Protein AF-A0A2V2GIX9-F1 (afdb_monomer)

Solvent-accessible surface area (backbone atoms only — not comparable to full-atom values): 15547 Å² total; per-residue (Å²): 136,84,82,81,83,83,80,90,79,89,78,81,88,75,78,83,76,75,38,31,70,70,54,46,51,55,42,33,24,33,41,32,80,77,50,81,52,68,65,49,26,49,50,25,36,61,75,24,61,95,40,89,86,38,53,6,42,60,77,49,86,82,46,44,61,56,50,54,50,52,34,38,76,73,50,30,36,44,77,59,94,81,24,54,40,74,30,74,46,32,52,52,48,54,74,46,43,53,70,57,75,68,47,64,50,54,62,36,54,54,46,52,46,52,49,32,31,75,72,69,74,43,59,78,60,53,50,56,51,52,52,52,50,60,50,63,77,33,62,85,65,43,56,73,91,63,74,83,58,71,90,43,61,71,42,40,48,28,70,82,75,61,44,49,21,24,59,52,93,76,32,36,30,33,66,62,49,38,70,46,76,44,94,91,68,48,78,42,78,79,45,54,86,72,54,57,50,67,49,60,71,94,39,71,66,51,66,70,51,48,26,37,27,54,71,64,34,72,43,81,44,75,77,29,59,46,97,86,70,49,73,42,65,36,30,36,34,49,44,68,90,60,49,78,44,81,45,67,80,93,64,84,84,71,79,79,76,80,77,86,128

Mean predicted aligned error: 14.39 Å

pLDDT: mean 85.02, std 13.45, range [38.53, 96.38]

Sequence (261 aa):
MERRGCAVTEKESAPAKRDTEGTRIADMASIAKYVKDPEVKAILKAKDDGKKGEHGGIGTTATRASILEKLKERGYLEEVKGKLRSTPKARAFYHLLPPEIAGADVTARWWVIQQDVAEGRADPNDLERSVVEVFRGHQDTAYVGAHIGSDRPVVGKCPLCGQDVVKSGSVYTCSSNRNERQEDGTWKQVAGCGFKLFGFCGKKFTERQASALLSGKQVPLKGCKSKAGKTFDCKVRLKKDGSLEPIFDSRPKGRSGKARR

Foldseek 3Di:
DDDDDDDDDDDDDDPDDFDALVVVLLCQLAVLVVDPDPVLSVLLQVVCPPPPSHRSHDDDPVCSVVVVVVCVVVQQWDDDPRGIDGAPLVVLLLVLDDPCRSGCNLVSVLVVQVVCVVVVNHDPCVSVVSVVVVCVVCVVPRQDVRDSDRPFPFLAAQLQPRATWGDDPLKTHGPFWDWDQDPVRDIDTDTDDPAIHHDDLPDGDDSPRVSCQNVFHWAKDFQRADPVRDTDIWIWHQDSSNDIDTHDDPDDPPPPDDDDD

Nearest PDB structures (foldseek):
  2o59-assembly1_A  TM=8.940E-01  e=8.739E-06  Escherichia coli
  2o5e-assembly1_A  TM=8.669E-01  e=6.524E-06  Escherichia coli
  1d6m-assembly1_A  TM=8.167E-01  e=4.594E-06  Escherichia coli
  2o59-assembly2_B  TM=9.008E-01  e=2.226E-05  Escherichia coli
  7cbv-assembly1_A-3  TM=2.764E-01  e=1.665E+00  Bacillus subtilis

Radius of gyration: 29.16 Å; Cα contacts (8 Å, |Δi|>4): 336; chains: 1; bounding box: 93×40×103 Å

Structure (mmCIF, N/CA/C/O backbone):
data_AF-A0A2V2GIX9-F1
#
_entry.id   AF-A0A2V2GIX9-F1
#
loop_
_atom_site.group_PDB
_atom_site.id
_atom_site.type_symbol
_atom_site.label_atom_id
_atom_site.label_alt_id
_atom_site.label_comp_id
_atom_site.label_asym_id
_atom_site.label_entity_id
_atom_site.label_seq_id
_atom_site.pdbx_PDB_ins_code
_atom_site.Cartn_x
_atom_site.Cartn_y
_atom_site.Cartn_z
_atom_site.occupancy
_atom_site.B_iso_or_equiv
_atom_site.auth_seq_id
_atom_site.auth_comp_id
_atom_site.auth_asym_id
_atom_site.auth_atom_id
_atom_site.pdbx_PDB_model_num
ATOM 1 N N . MET A 1 1 ? 62.173 4.298 16.352 1.00 44.44 1 MET A N 1
ATOM 2 C CA . MET A 1 1 ? 61.412 3.375 15.479 1.00 44.44 1 MET A CA 1
ATOM 3 C C . MET A 1 1 ? 60.046 3.180 16.131 1.00 44.44 1 MET A C 1
ATOM 5 O O . MET A 1 1 ? 59.925 2.394 17.061 1.00 44.44 1 MET A O 1
ATOM 9 N N . GLU A 1 2 ? 59.059 3.999 15.763 1.00 49.00 2 GLU A N 1
ATOM 10 C CA . GLU A 1 2 ? 57.753 4.034 16.438 1.00 49.00 2 GLU A CA 1
ATOM 11 C C . GLU A 1 2 ? 56.879 2.867 15.959 1.00 49.00 2 GLU A C 1
ATOM 13 O O . GLU A 1 2 ? 56.566 2.763 14.770 1.00 49.00 2 GLU A O 1
ATOM 18 N N . ARG A 1 3 ? 56.499 1.956 16.863 1.00 54.59 3 ARG A N 1
ATOM 19 C CA . ARG A 1 3 ? 55.570 0.865 16.540 1.00 54.59 3 ARG A CA 1
ATOM 20 C C . ARG A 1 3 ? 54.165 1.451 16.393 1.00 54.59 3 ARG A C 1
ATOM 22 O O . ARG A 1 3 ? 53.538 1.808 17.385 1.00 54.59 3 ARG A O 1
ATOM 29 N N . ARG A 1 4 ? 53.654 1.531 15.161 1.00 59.78 4 ARG A N 1
ATOM 30 C CA . ARG A 1 4 ? 52.233 1.809 14.906 1.00 59.78 4 ARG A CA 1
ATOM 31 C C . ARG A 1 4 ? 51.398 0.649 15.454 1.00 59.78 4 ARG A C 1
ATOM 33 O O . ARG A 1 4 ? 51.461 -0.458 14.926 1.00 59.78 4 ARG A O 1
ATOM 40 N N . GLY A 1 5 ? 50.640 0.902 16.518 1.00 58.34 5 GLY A N 1
ATOM 41 C CA . GLY A 1 5 ? 49.662 -0.044 17.047 1.00 58.34 5 GLY A CA 1
ATOM 42 C C . GLY A 1 5 ? 48.500 -0.204 16.069 1.00 58.34 5 GLY A C 1
ATOM 43 O O . GLY A 1 5 ? 47.828 0.772 15.744 1.00 58.34 5 GLY A O 1
ATOM 44 N N . CYS A 1 6 ? 48.274 -1.424 15.589 1.00 53.72 6 CYS A N 1
ATOM 45 C CA . CYS A 1 6 ? 47.079 -1.780 14.832 1.00 53.72 6 CYS A CA 1
ATOM 46 C C . CYS A 1 6 ? 46.078 -2.415 15.802 1.00 53.72 6 CYS A C 1
ATOM 48 O O . CYS A 1 6 ? 46.417 -3.383 16.482 1.00 53.72 6 CYS A O 1
ATOM 50 N N . ALA A 1 7 ? 44.871 -1.858 15.889 1.00 72.19 7 ALA A N 1
ATOM 51 C CA . ALA A 1 7 ? 43.794 -2.392 16.713 1.00 72.19 7 ALA A CA 1
ATOM 52 C C . ALA A 1 7 ? 42.733 -3.030 15.810 1.00 72.19 7 ALA A C 1
ATOM 54 O O . ALA A 1 7 ? 42.171 -2.369 14.935 1.00 72.19 7 ALA A O 1
ATOM 55 N N . VAL A 1 8 ? 42.454 -4.315 16.030 1.00 67.12 8 VAL A N 1
ATOM 56 C CA . VAL A 1 8 ? 41.344 -5.018 15.379 1.00 67.12 8 VAL A CA 1
ATOM 57 C C . VAL A 1 8 ? 40.066 -4.659 16.130 1.00 67.12 8 VAL A C 1
ATOM 59 O O . VAL A 1 8 ? 39.992 -4.830 17.344 1.00 67.12 8 VAL A O 1
ATOM 62 N N . THR A 1 9 ? 39.075 -4.124 15.417 1.00 67.88 9 THR A N 1
ATOM 63 C CA . THR A 1 9 ? 37.761 -3.802 15.987 1.00 67.88 9 THR A CA 1
ATOM 64 C C . THR A 1 9 ? 36.726 -4.779 15.463 1.00 67.88 9 THR A C 1
ATOM 66 O O . THR A 1 9 ? 36.482 -4.860 14.260 1.00 67.88 9 THR A O 1
ATOM 69 N N . GLU A 1 10 ? 36.117 -5.520 16.379 1.00 69.88 10 GLU A N 1
ATOM 70 C CA . GLU A 1 10 ? 34.982 -6.384 16.088 1.00 69.88 10 GLU A CA 1
ATOM 71 C C . GLU A 1 10 ? 33.710 -5.529 15.992 1.00 69.88 10 GLU A C 1
ATOM 73 O O . GLU A 1 10 ? 33.482 -4.631 16.808 1.00 69.88 10 GLU A O 1
ATOM 78 N N . LYS A 1 11 ? 32.904 -5.751 14.951 1.00 74.88 11 LYS A N 1
ATOM 79 C CA . LYS A 1 11 ? 31.630 -5.055 14.737 1.00 74.88 11 LYS A CA 1
ATOM 80 C C . LYS A 1 11 ? 30.571 -6.058 14.319 1.00 74.88 11 LYS A C 1
ATOM 82 O O . LYS A 1 11 ? 30.786 -6.832 13.392 1.00 74.88 11 LYS A O 1
ATOM 87 N N . GLU A 1 12 ? 29.405 -5.967 14.939 1.00 70.69 12 GLU A N 1
ATOM 88 C CA . GLU A 1 12 ? 28.224 -6.708 14.510 1.00 70.69 12 GLU A CA 1
ATOM 89 C C . GLU A 1 12 ? 27.458 -5.941 13.426 1.00 70.69 12 GLU A C 1
ATOM 91 O O . GLU A 1 12 ? 27.363 -4.707 13.440 1.00 70.69 12 GLU A O 1
ATOM 96 N N . SER A 1 13 ? 26.879 -6.671 12.472 1.00 69.88 13 SER A N 1
ATOM 97 C CA . SER A 1 13 ? 26.009 -6.074 11.462 1.00 69.88 13 SER A CA 1
ATOM 98 C C . SER A 1 13 ? 24.686 -5.643 12.093 1.00 69.88 13 SER A C 1
ATOM 100 O O . SER A 1 13 ? 23.920 -6.472 12.583 1.00 69.88 13 SER A O 1
ATOM 102 N N . ALA A 1 14 ? 24.377 -4.351 12.030 1.00 70.12 14 ALA A N 1
ATOM 103 C CA . ALA A 1 14 ? 23.056 -3.859 12.393 1.00 70.12 14 ALA A CA 1
ATOM 104 C C . ALA A 1 14 ? 22.035 -4.181 11.282 1.00 70.12 14 ALA A C 1
ATOM 106 O O . ALA A 1 14 ? 22.372 -4.092 10.096 1.00 70.12 14 ALA A O 1
ATOM 107 N N . PRO A 1 15 ? 20.773 -4.492 11.629 1.00 76.38 15 PRO A N 1
ATOM 108 C CA . PRO A 1 15 ? 19.719 -4.655 10.636 1.00 76.38 15 PRO A CA 1
ATOM 109 C C . PRO A 1 15 ? 19.528 -3.363 9.834 1.00 76.38 15 PRO A C 1
ATOM 111 O O . PRO A 1 15 ? 19.708 -2.255 10.351 1.00 76.38 15 PRO A O 1
ATOM 114 N N . ALA A 1 16 ? 19.137 -3.508 8.566 1.00 76.44 16 ALA A N 1
ATOM 115 C CA . ALA A 1 16 ? 18.917 -2.373 7.681 1.00 76.44 16 ALA A CA 1
ATOM 116 C C . ALA A 1 16 ? 17.938 -1.370 8.311 1.00 76.44 16 ALA A C 1
ATOM 118 O O . ALA A 1 16 ? 16.869 -1.730 8.819 1.00 76.44 16 ALA A O 1
ATOM 119 N N . LYS A 1 17 ? 18.315 -0.088 8.291 1.00 81.69 17 LYS A N 1
ATOM 120 C CA . LYS A 1 17 ? 17.454 0.983 8.795 1.00 81.69 17 LYS A CA 1
ATOM 121 C C . LYS A 1 17 ? 16.176 1.025 7.961 1.00 81.69 17 LYS A C 1
ATOM 123 O O . LYS A 1 17 ? 16.216 0.863 6.748 1.00 81.69 17 LYS A O 1
ATOM 128 N N . ARG A 1 18 ? 15.041 1.281 8.619 1.00 85.56 18 ARG A N 1
ATOM 129 C CA . ARG A 1 18 ? 13.770 1.493 7.915 1.00 85.56 18 ARG A CA 1
ATOM 130 C C . ARG A 1 18 ? 13.855 2.713 7.008 1.00 85.56 18 ARG A C 1
ATOM 132 O O . ARG A 1 18 ? 14.438 3.735 7.392 1.00 85.56 18 ARG A O 1
ATOM 139 N N . ASP A 1 19 ? 13.176 2.604 5.876 1.00 86.94 19 ASP A N 1
ATOM 140 C CA . ASP A 1 19 ? 13.147 3.651 4.872 1.00 86.94 19 ASP A CA 1
ATOM 141 C C . ASP A 1 19 ? 12.394 4.893 5.345 1.00 86.94 19 ASP A C 1
ATOM 143 O O . ASP A 1 19 ? 11.394 4.816 6.063 1.00 86.94 19 ASP A O 1
ATOM 147 N N . THR A 1 20 ? 12.885 6.055 4.937 1.00 93.44 20 THR A N 1
ATOM 148 C CA . THR A 1 20 ? 12.083 7.275 4.838 1.00 93.44 20 THR A CA 1
ATOM 149 C C . THR A 1 20 ? 11.567 7.391 3.409 1.00 93.44 20 THR A C 1
ATOM 151 O O . THR A 1 20 ? 11.952 6.625 2.527 1.00 93.44 20 THR A O 1
ATOM 154 N N . GLU A 1 21 ? 10.715 8.374 3.151 1.00 91.19 21 GLU A N 1
ATOM 155 C CA . GLU A 1 21 ? 10.316 8.687 1.781 1.00 91.19 21 GLU A CA 1
ATOM 156 C C . GLU A 1 21 ? 11.515 9.029 0.890 1.00 91.19 21 GLU A C 1
ATOM 158 O O . GLU A 1 21 ? 11.660 8.457 -0.186 1.00 91.19 21 GLU A O 1
ATOM 163 N N . GLY A 1 22 ? 12.439 9.858 1.385 1.00 91.75 22 GLY A N 1
ATOM 164 C CA . GLY A 1 22 ? 13.663 10.200 0.660 1.00 91.75 22 GLY A CA 1
ATOM 165 C C . GLY A 1 22 ? 14.540 8.985 0.345 1.00 91.75 22 GLY A C 1
ATOM 166 O O . GLY A 1 22 ? 14.995 8.845 -0.789 1.00 91.75 22 GLY A O 1
ATOM 167 N N . THR A 1 23 ? 14.742 8.067 1.302 1.00 92.56 23 THR A N 1
ATOM 168 C CA . THR A 1 23 ? 15.540 6.858 1.021 1.00 92.56 23 THR A CA 1
ATOM 169 C C . THR A 1 23 ? 14.812 5.912 0.072 1.00 92.56 23 THR A C 1
ATOM 171 O O . THR A 1 23 ? 15.450 5.340 -0.805 1.00 92.56 23 THR A O 1
ATOM 174 N N . ARG A 1 24 ? 13.479 5.804 0.161 1.00 93.50 24 ARG A N 1
ATOM 175 C CA . ARG A 1 24 ? 12.694 5.001 -0.783 1.00 93.50 24 ARG A CA 1
ATOM 176 C C . ARG A 1 24 ? 12.748 5.569 -2.202 1.00 93.50 24 ARG A C 1
ATOM 178 O O . ARG A 1 24 ? 12.874 4.789 -3.139 1.00 93.50 24 ARG A O 1
ATOM 185 N N . ILE A 1 25 ? 12.681 6.889 -2.379 1.00 93.31 25 ILE A N 1
ATOM 186 C CA . ILE A 1 25 ? 12.834 7.529 -3.698 1.00 93.31 25 ILE A CA 1
ATOM 187 C C . ILE A 1 25 ? 14.230 7.251 -4.268 1.00 93.31 25 ILE A C 1
ATOM 189 O O . ILE A 1 25 ? 14.345 6.901 -5.442 1.00 93.31 25 ILE A O 1
ATOM 193 N N . ALA A 1 26 ? 15.274 7.346 -3.438 1.00 92.38 26 ALA A N 1
ATOM 194 C CA . ALA A 1 26 ? 16.637 7.006 -3.843 1.00 92.38 26 ALA A CA 1
ATOM 195 C C . ALA A 1 26 ? 16.774 5.522 -4.234 1.00 92.38 26 ALA A C 1
ATOM 197 O O . ALA A 1 26 ? 17.441 5.200 -5.214 1.00 92.38 26 ALA A O 1
ATOM 198 N N . ASP A 1 27 ? 16.099 4.613 -3.525 1.00 92.81 27 ASP A N 1
ATOM 199 C CA . ASP A 1 27 ? 16.052 3.195 -3.895 1.00 92.81 27 ASP A CA 1
ATOM 200 C C . ASP A 1 27 ? 15.317 2.961 -5.216 1.00 92.81 27 ASP A C 1
ATOM 202 O O . ASP A 1 27 ? 15.775 2.164 -6.031 1.00 92.81 27 ASP A O 1
ATOM 206 N N . MET A 1 28 ? 14.210 3.667 -5.462 1.00 93.44 28 MET A N 1
ATOM 207 C CA . MET A 1 28 ? 13.490 3.586 -6.736 1.00 93.44 28 MET A CA 1
ATOM 208 C C . MET A 1 28 ? 14.350 4.066 -7.907 1.00 93.44 28 MET A C 1
ATOM 210 O O . MET A 1 28 ? 14.212 3.519 -8.993 1.00 93.44 28 MET A O 1
ATOM 214 N N . ALA A 1 29 ? 15.259 5.024 -7.695 1.00 93.25 29 ALA A N 1
ATOM 215 C CA . ALA A 1 29 ? 16.240 5.467 -8.692 1.00 93.25 29 ALA A CA 1
ATOM 216 C C . ALA A 1 29 ? 17.370 4.449 -8.947 1.00 93.25 29 ALA A C 1
ATOM 218 O O . ALA A 1 29 ? 18.131 4.583 -9.900 1.00 93.25 29 ALA A O 1
ATOM 219 N N . SER A 1 30 ? 17.499 3.420 -8.103 1.00 93.75 30 SER A N 1
ATOM 220 C CA . SER A 1 30 ? 18.579 2.429 -8.164 1.00 93.75 30 SER A CA 1
ATOM 221 C C . SER A 1 30 ? 18.064 1.015 -7.876 1.00 93.75 30 SER A C 1
ATOM 223 O O . SER A 1 30 ? 18.670 0.252 -7.120 1.00 93.75 30 SER A O 1
ATOM 225 N N . ILE A 1 31 ? 16.921 0.640 -8.463 1.00 92.56 31 ILE A N 1
ATOM 226 C CA . ILE A 1 31 ? 16.296 -0.662 -8.190 1.00 92.56 31 ILE A CA 1
ATOM 227 C C . ILE A 1 31 ? 17.149 -1.830 -8.705 1.00 92.56 31 ILE A C 1
ATOM 229 O O . ILE A 1 31 ? 17.127 -2.911 -8.118 1.00 92.56 31 ILE A O 1
ATOM 233 N N . ALA A 1 32 ? 17.971 -1.600 -9.735 1.00 92.50 32 ALA A N 1
ATOM 234 C CA . ALA A 1 32 ? 18.887 -2.576 -10.324 1.00 92.50 32 ALA A CA 1
ATOM 235 C C . ALA A 1 32 ? 19.842 -3.227 -9.303 1.00 92.50 32 ALA A C 1
ATOM 237 O O . ALA A 1 32 ? 20.357 -4.318 -9.548 1.00 92.50 32 ALA A O 1
ATOM 238 N N . LYS A 1 33 ? 20.085 -2.605 -8.139 1.00 92.00 33 LYS A N 1
ATOM 239 C CA . LYS A 1 33 ? 20.885 -3.215 -7.060 1.00 92.00 33 LYS A CA 1
ATOM 240 C C . LYS A 1 33 ? 20.176 -4.378 -6.350 1.00 92.00 33 LYS A C 1
ATOM 242 O O . LYS A 1 33 ? 20.855 -5.200 -5.744 1.00 92.00 33 LYS A O 1
ATOM 247 N N . TYR A 1 34 ? 18.848 -4.455 -6.442 1.00 89.62 34 TYR A N 1
ATOM 248 C CA . TYR A 1 34 ? 18.020 -5.521 -5.864 1.00 89.62 34 TYR A CA 1
ATOM 249 C C . TYR A 1 34 ? 17.637 -6.610 -6.873 1.00 89.62 34 TYR A C 1
ATOM 251 O O . TYR A 1 34 ? 17.109 -7.649 -6.478 1.00 89.62 34 TYR A O 1
ATOM 259 N N . VAL A 1 35 ? 17.899 -6.385 -8.163 1.00 90.38 35 VAL A N 1
ATOM 260 C CA . VAL A 1 35 ? 17.606 -7.342 -9.233 1.00 90.38 35 VAL A CA 1
ATOM 261 C C . VAL A 1 35 ? 18.658 -8.447 -9.247 1.00 90.38 35 VAL A C 1
ATOM 263 O O . VAL A 1 35 ? 19.863 -8.176 -9.234 1.00 90.38 35 VAL A O 1
ATOM 266 N N . LYS A 1 36 ? 18.183 -9.696 -9.259 1.00 90.06 36 LYS A N 1
ATOM 267 C CA . LYS A 1 36 ? 19.027 -10.899 -9.267 1.00 90.06 36 LYS A CA 1
ATOM 268 C C . LYS A 1 36 ? 19.396 -11.345 -10.677 1.00 90.06 36 LYS A C 1
ATOM 270 O O . LYS A 1 36 ? 20.511 -11.814 -10.875 1.00 90.06 36 LYS A O 1
ATOM 275 N N . ASP A 1 37 ? 18.475 -11.195 -11.623 1.00 90.19 37 ASP A N 1
ATOM 276 C CA . ASP A 1 37 ? 18.700 -11.547 -13.018 1.00 90.19 37 ASP A CA 1
ATOM 277 C C . ASP A 1 37 ? 19.719 -10.566 -13.648 1.00 90.19 37 ASP A C 1
ATOM 279 O O . ASP A 1 37 ? 19.490 -9.348 -13.649 1.00 90.19 37 ASP A O 1
ATOM 283 N N . PRO A 1 38 ? 20.874 -11.058 -14.137 1.00 92.44 38 PRO A N 1
ATOM 284 C CA . PRO A 1 38 ? 21.907 -10.208 -14.717 1.00 92.44 38 PRO A CA 1
ATOM 285 C C . PRO A 1 38 ? 21.449 -9.485 -15.990 1.00 92.44 38 PRO A C 1
ATOM 287 O O . PRO A 1 38 ? 21.887 -8.355 -16.217 1.00 92.44 38 PRO A O 1
ATOM 290 N N . GLU A 1 39 ? 20.562 -10.085 -16.785 1.00 91.00 39 GLU A N 1
ATOM 291 C CA . GLU A 1 39 ? 20.025 -9.498 -18.015 1.00 91.00 39 GLU A CA 1
ATOM 292 C C . GLU A 1 39 ? 19.109 -8.316 -17.680 1.00 91.00 39 GLU A C 1
ATOM 294 O O . GLU A 1 39 ? 19.337 -7.190 -18.125 1.00 91.00 39 GLU A O 1
ATOM 299 N N . VAL A 1 40 ? 18.139 -8.531 -16.786 1.00 90.25 40 VAL A N 1
ATOM 300 C CA . VAL A 1 40 ? 17.223 -7.481 -16.300 1.00 90.25 40 VAL A CA 1
ATOM 301 C C . VAL A 1 40 ? 18.002 -6.331 -15.662 1.00 90.25 40 VAL A C 1
ATOM 303 O O . VAL A 1 40 ? 17.711 -5.152 -15.882 1.00 90.25 40 VAL A O 1
ATOM 306 N N . LYS A 1 41 ? 19.037 -6.655 -14.883 1.00 93.50 41 LYS A N 1
ATOM 307 C CA . LYS A 1 41 ? 19.911 -5.657 -14.264 1.00 93.50 41 LYS A CA 1
ATOM 308 C C . LYS A 1 41 ? 20.662 -4.824 -15.302 1.00 93.50 41 LYS A C 1
ATOM 310 O O . LYS A 1 41 ? 20.817 -3.619 -15.095 1.00 93.50 41 LYS A O 1
ATOM 315 N N . ALA A 1 42 ? 21.141 -5.443 -16.381 1.00 93.12 42 ALA A N 1
ATOM 316 C CA . ALA A 1 42 ? 21.818 -4.747 -17.471 1.00 93.12 42 ALA A CA 1
ATOM 317 C C . ALA A 1 42 ? 20.859 -3.808 -18.213 1.00 93.12 42 ALA A C 1
ATOM 319 O O . ALA A 1 42 ? 21.195 -2.638 -18.392 1.00 93.12 42 ALA A O 1
ATOM 320 N N . ILE A 1 43 ? 19.645 -4.274 -18.529 1.00 91.88 43 ILE A N 1
ATOM 321 C CA . ILE A 1 43 ? 18.583 -3.470 -19.154 1.00 91.88 43 ILE A CA 1
ATOM 322 C C . ILE A 1 43 ? 18.298 -2.211 -18.332 1.00 91.88 43 ILE A C 1
ATOM 324 O O . ILE A 1 43 ? 18.331 -1.098 -18.854 1.00 91.88 43 ILE A O 1
ATOM 328 N N . LEU A 1 44 ? 18.062 -2.367 -17.024 1.00 91.50 44 LEU A N 1
ATOM 329 C CA . LEU A 1 44 ? 17.769 -1.232 -16.150 1.00 91.50 44 LEU A CA 1
ATOM 330 C C . LEU A 1 44 ? 18.926 -0.232 -16.121 1.00 91.50 44 LEU A C 1
ATOM 332 O O . LEU A 1 44 ? 18.695 0.968 -16.208 1.00 91.50 44 LEU A O 1
ATOM 336 N N . LYS A 1 45 ? 20.173 -0.697 -16.021 1.00 92.62 45 LYS A N 1
ATOM 337 C CA . LYS A 1 45 ? 21.332 0.205 -16.048 1.00 92.62 45 LYS A CA 1
ATOM 338 C C . LYS A 1 45 ? 21.449 0.953 -17.374 1.00 92.62 45 LYS A C 1
ATOM 340 O O . LYS A 1 45 ? 21.649 2.160 -17.339 1.00 92.62 45 LYS A O 1
ATOM 345 N N . ALA A 1 46 ? 21.290 0.260 -18.501 1.00 90.25 46 ALA A N 1
ATOM 346 C CA . ALA A 1 46 ? 21.352 0.862 -19.832 1.00 90.25 46 ALA A CA 1
ATOM 347 C C . ALA A 1 46 ? 20.273 1.938 -20.017 1.00 90.25 46 ALA A C 1
ATOM 349 O O . ALA A 1 46 ? 20.556 3.021 -20.521 1.00 90.25 46 ALA A O 1
ATOM 350 N N . LYS A 1 47 ? 19.060 1.691 -19.508 1.00 87.56 47 LYS A N 1
ATOM 351 C CA . LYS A 1 47 ? 17.954 2.660 -19.516 1.00 87.56 47 LYS A CA 1
ATOM 352 C C . LYS A 1 47 ? 18.321 4.019 -18.926 1.00 87.56 47 LYS A C 1
ATOM 354 O O . LYS A 1 47 ? 17.788 5.045 -19.363 1.00 87.56 47 LYS A O 1
ATOM 359 N N . ASP A 1 48 ? 19.159 4.029 -17.898 1.00 89.50 48 ASP A N 1
ATOM 360 C CA . ASP A 1 48 ? 19.509 5.232 -17.149 1.00 89.50 48 ASP A CA 1
ATOM 361 C C . ASP A 1 48 ? 20.959 5.678 -17.375 1.00 89.50 48 ASP A C 1
ATOM 363 O O . ASP A 1 48 ? 21.456 6.541 -16.651 1.00 89.50 48 ASP A O 1
ATOM 367 N N . ASP A 1 49 ? 21.629 5.136 -18.395 1.00 89.50 49 ASP A N 1
ATOM 368 C CA . ASP A 1 49 ? 22.996 5.527 -18.712 1.00 89.50 49 ASP A CA 1
ATOM 369 C C . ASP A 1 49 ? 23.084 7.028 -19.039 1.00 89.50 49 ASP A C 1
ATOM 371 O O . ASP A 1 49 ? 22.214 7.610 -19.693 1.00 89.50 49 ASP A O 1
ATOM 375 N N . GLY A 1 50 ? 24.098 7.689 -18.483 1.00 86.94 50 GLY A N 1
ATOM 376 C CA . GLY A 1 50 ? 24.282 9.141 -18.586 1.00 86.94 50 GLY A CA 1
ATOM 377 C C . GLY A 1 50 ? 23.248 10.018 -17.854 1.00 86.94 50 GLY A C 1
ATOM 378 O O . GLY A 1 50 ? 23.400 11.242 -17.840 1.00 86.94 50 GLY A O 1
ATOM 379 N N . LYS A 1 51 ? 22.217 9.457 -17.203 1.00 88.00 51 LYS A N 1
ATOM 380 C CA . LYS A 1 51 ? 21.191 10.244 -16.494 1.00 88.00 51 LYS A CA 1
ATOM 381 C C . LYS A 1 51 ? 21.612 10.535 -15.053 1.00 88.00 51 LYS A C 1
ATOM 383 O O . LYS A 1 51 ? 21.720 9.653 -14.205 1.00 88.00 51 LYS A O 1
ATOM 388 N N . LYS A 1 52 ? 21.835 11.816 -14.744 1.00 88.69 52 LYS A N 1
ATOM 389 C CA . LYS A 1 52 ? 22.269 12.256 -13.409 1.00 88.69 52 LYS A CA 1
ATOM 390 C C . LYS A 1 52 ? 21.249 11.863 -12.331 1.00 88.69 52 LYS A C 1
ATOM 392 O O . LYS A 1 52 ? 20.119 12.341 -12.344 1.00 88.69 52 LYS A O 1
ATOM 397 N N . GLY A 1 53 ? 21.695 11.068 -11.357 1.00 85.31 53 GLY A N 1
ATOM 398 C CA . GLY A 1 53 ? 20.875 10.620 -10.226 1.00 85.31 53 GLY A CA 1
ATOM 399 C C . GLY A 1 53 ? 20.022 9.382 -10.506 1.00 85.31 53 GLY A C 1
ATOM 400 O O . GLY A 1 53 ? 19.228 9.004 -9.649 1.00 85.31 53 GLY A O 1
ATOM 401 N N . GLU A 1 54 ? 20.194 8.749 -11.668 1.00 91.12 54 GLU A N 1
ATOM 402 C CA . GLU A 1 54 ? 19.497 7.531 -12.070 1.00 91.12 54 GLU A CA 1
ATOM 403 C C . GLU A 1 54 ? 20.507 6.398 -12.281 1.00 91.12 54 GLU A C 1
ATOM 405 O O . GLU A 1 54 ? 21.552 6.575 -12.905 1.00 91.12 54 GLU A O 1
ATOM 410 N N . HIS A 1 55 ? 20.228 5.228 -11.711 1.00 92.44 55 HIS A N 1
ATOM 411 C CA . HIS A 1 55 ? 21.179 4.114 -11.630 1.00 92.44 55 HIS A CA 1
ATOM 412 C C . HIS A 1 55 ? 20.474 2.772 -11.848 1.00 92.44 55 HIS A C 1
ATOM 414 O O . HIS A 1 55 ? 20.630 1.827 -11.065 1.00 92.44 55 HIS A O 1
ATOM 420 N N . GLY A 1 56 ? 19.659 2.712 -12.899 1.00 90.38 56 GLY A N 1
ATOM 421 C CA . GLY A 1 56 ? 18.772 1.599 -13.199 1.00 90.38 56 GLY A CA 1
ATOM 422 C C . GLY A 1 56 ? 17.576 1.558 -12.269 1.00 90.38 56 GLY A C 1
ATOM 423 O O . GLY A 1 56 ? 17.395 0.618 -11.496 1.00 90.38 56 GLY A O 1
ATOM 424 N N . GLY A 1 57 ? 16.793 2.628 -12.322 1.00 91.00 57 GLY A N 1
ATOM 425 C CA . GLY A 1 57 ? 15.609 2.862 -11.522 1.00 91.00 57 GLY A CA 1
ATOM 426 C C . GLY A 1 57 ? 14.292 2.600 -12.249 1.00 91.00 57 GLY A C 1
ATOM 427 O O . GLY A 1 57 ? 14.222 2.434 -13.469 1.00 91.00 57 GLY A O 1
ATOM 428 N N . ILE A 1 58 ? 13.219 2.625 -11.462 1.00 89.00 58 ILE A N 1
ATOM 429 C CA . ILE A 1 58 ? 11.822 2.556 -11.900 1.00 89.00 58 ILE A CA 1
ATOM 430 C C . ILE A 1 58 ? 11.098 3.876 -11.633 1.00 89.00 58 ILE A C 1
ATOM 432 O O . ILE A 1 58 ? 11.349 4.582 -10.647 1.00 89.00 58 ILE A O 1
ATOM 436 N N . GLY A 1 59 ? 10.185 4.214 -12.543 1.00 85.75 59 GLY A N 1
ATOM 437 C CA . GLY A 1 59 ? 9.578 5.541 -12.606 1.00 85.75 59 GLY A CA 1
ATOM 438 C C . GLY A 1 59 ? 10.595 6.637 -12.936 1.00 85.75 59 GLY A C 1
ATOM 439 O O . GLY A 1 59 ? 11.788 6.382 -13.102 1.00 85.75 59 GLY A O 1
ATOM 440 N N . THR A 1 60 ? 10.114 7.871 -13.010 1.00 84.75 60 THR A N 1
ATOM 441 C CA . THR A 1 60 ? 10.932 9.076 -13.186 1.00 84.75 60 THR A CA 1
ATOM 442 C C . THR A 1 60 ? 10.905 9.919 -11.913 1.00 84.75 60 THR A C 1
ATOM 444 O O . THR A 1 60 ? 10.058 9.713 -11.036 1.00 84.75 60 THR A O 1
ATOM 447 N N . THR A 1 61 ? 11.795 10.907 -11.810 1.00 82.69 61 THR A N 1
ATOM 448 C CA . THR A 1 61 ? 11.818 11.877 -10.701 1.00 82.69 61 THR A CA 1
ATOM 449 C C . THR A 1 61 ? 10.434 12.462 -10.409 1.00 82.69 61 THR A C 1
ATOM 451 O O . THR A 1 61 ? 10.028 12.522 -9.251 1.00 82.69 61 THR A O 1
ATOM 454 N N . ALA A 1 62 ? 9.676 12.812 -11.454 1.00 77.88 62 ALA A N 1
ATOM 455 C CA . ALA A 1 62 ? 8.339 13.384 -11.317 1.00 77.88 62 ALA A CA 1
ATOM 456 C C . ALA A 1 62 ? 7.306 12.383 -10.763 1.00 77.88 62 ALA A C 1
ATOM 458 O O . ALA A 1 62 ? 6.411 12.766 -10.012 1.00 77.88 62 ALA A O 1
ATOM 459 N N . THR A 1 63 ? 7.412 11.093 -11.102 1.00 87.75 63 THR A N 1
ATOM 460 C CA . THR A 1 63 ? 6.365 10.117 -10.766 1.00 87.75 63 THR A CA 1
ATOM 461 C C . THR A 1 63 ? 6.567 9.449 -9.412 1.00 87.75 63 THR A C 1
ATOM 463 O O . THR A 1 63 ? 5.584 9.036 -8.801 1.00 87.75 63 THR A O 1
ATOM 466 N N . ARG A 1 64 ? 7.802 9.329 -8.909 1.00 93.62 64 ARG A N 1
ATOM 467 C CA . ARG A 1 64 ? 8.106 8.556 -7.685 1.00 93.62 64 ARG A CA 1
ATOM 468 C C . ARG A 1 64 ? 7.372 9.062 -6.448 1.00 93.62 64 ARG A C 1
ATOM 470 O O . ARG A 1 64 ? 6.740 8.260 -5.766 1.00 93.62 64 ARG A O 1
ATOM 477 N N . ALA A 1 65 ? 7.387 10.372 -6.206 1.00 91.94 65 ALA A N 1
ATOM 478 C CA . ALA A 1 65 ? 6.647 10.969 -5.093 1.00 91.94 65 ALA A CA 1
ATOM 479 C C . ALA A 1 65 ? 5.140 10.673 -5.210 1.00 91.94 65 ALA A C 1
ATOM 481 O O . ALA A 1 65 ? 4.526 10.167 -4.275 1.00 91.94 65 ALA A O 1
ATOM 482 N N . SER A 1 66 ? 4.565 10.855 -6.406 1.00 93.06 66 SER A N 1
ATOM 483 C CA . SER A 1 66 ? 3.144 10.568 -6.647 1.00 93.06 66 SER A CA 1
ATOM 484 C C . SER A 1 66 ? 2.776 9.090 -6.450 1.00 93.06 66 SER A C 1
ATOM 486 O O . SER A 1 66 ? 1.669 8.782 -6.010 1.00 93.06 66 SER A O 1
ATOM 488 N N . ILE A 1 67 ? 3.693 8.162 -6.750 1.00 94.75 67 ILE A N 1
ATOM 489 C CA . ILE A 1 67 ? 3.497 6.727 -6.514 1.00 94.75 67 ILE A CA 1
ATOM 490 C C . ILE A 1 67 ? 3.440 6.453 -5.009 1.00 94.75 67 ILE A C 1
ATOM 492 O O . ILE A 1 67 ? 2.535 5.752 -4.558 1.00 94.75 67 ILE A O 1
ATOM 496 N N . LEU A 1 68 ? 4.365 7.017 -4.226 1.00 93.56 68 LEU A N 1
ATOM 497 C CA . LEU A 1 68 ? 4.385 6.831 -2.774 1.00 93.56 68 LEU A CA 1
ATOM 498 C C . LEU A 1 68 ? 3.145 7.427 -2.105 1.00 93.56 68 LEU A C 1
ATOM 500 O O . LEU A 1 68 ? 2.542 6.751 -1.270 1.00 93.56 68 LEU A O 1
ATOM 504 N N . GLU A 1 69 ? 2.706 8.611 -2.526 1.00 91.25 69 GLU A N 1
ATOM 505 C CA . GLU A 1 69 ? 1.462 9.213 -2.035 1.00 91.25 69 GLU A CA 1
ATOM 506 C C . GLU A 1 69 ? 0.246 8.338 -2.348 1.00 91.25 69 GLU A C 1
ATOM 508 O O . GLU A 1 69 ? -0.493 7.963 -1.438 1.00 91.25 69 GLU A O 1
ATOM 513 N N . LYS A 1 70 ? 0.101 7.859 -3.590 1.00 94.50 70 LYS A N 1
ATOM 514 C CA . LYS A 1 70 ? -0.983 6.927 -3.953 1.00 94.50 70 LYS A CA 1
ATOM 515 C C . LYS A 1 70 ? -0.945 5.635 -3.132 1.00 94.50 70 LYS A C 1
ATOM 517 O O . LYS A 1 70 ? -1.995 5.087 -2.788 1.00 94.50 70 LYS A O 1
ATOM 522 N N . LEU A 1 71 ? 0.241 5.115 -2.811 1.00 94.75 71 LEU A N 1
ATOM 523 C CA . LEU A 1 71 ? 0.384 3.931 -1.959 1.00 94.75 71 LEU A CA 1
ATOM 524 C C . LEU A 1 71 ? -0.040 4.209 -0.507 1.00 94.75 71 LEU A C 1
ATOM 526 O O . LEU A 1 71 ? -0.644 3.330 0.115 1.00 94.75 71 LEU A O 1
ATOM 530 N N . LYS A 1 72 ? 0.225 5.408 0.028 1.00 91.44 72 LYS A N 1
ATOM 531 C CA . LYS A 1 72 ? -0.269 5.845 1.347 1.00 91.44 72 LYS A CA 1
ATOM 532 C C . LYS A 1 72 ? -1.789 6.024 1.335 1.00 91.44 72 LYS A C 1
ATOM 534 O O . LYS A 1 72 ? -2.476 5.422 2.157 1.00 91.44 72 LYS A O 1
ATOM 539 N N . GLU A 1 73 ? -2.329 6.753 0.357 1.00 89.25 73 GLU A N 1
ATOM 540 C CA . GLU A 1 73 ? -3.772 6.991 0.185 1.00 89.25 73 GLU A CA 1
ATOM 541 C C . GLU A 1 73 ? -4.571 5.684 0.097 1.00 89.25 73 GLU A C 1
ATOM 543 O O . GLU A 1 73 ? -5.629 5.537 0.709 1.00 89.25 73 GLU A O 1
ATOM 548 N N . ARG A 1 74 ? -4.041 4.690 -0.627 1.00 87.31 74 ARG A N 1
ATOM 549 C CA . ARG A 1 74 ? -4.662 3.362 -0.775 1.00 87.31 74 ARG A CA 1
ATOM 550 C C . ARG A 1 74 ? -4.443 2.443 0.434 1.00 87.31 74 ARG A C 1
ATOM 552 O O . ARG A 1 74 ? -4.951 1.313 0.440 1.00 87.31 74 ARG A O 1
ATOM 559 N N . GLY A 1 75 ? -3.710 2.897 1.451 1.00 87.12 75 GLY A N 1
ATOM 560 C CA . GLY A 1 75 ? -3.446 2.170 2.692 1.00 87.12 75 GLY A CA 1
ATOM 561 C C . GLY A 1 75 ? -2.466 1.006 2.540 1.00 87.12 75 GLY A C 1
ATOM 562 O O . GLY A 1 75 ? -2.554 0.035 3.293 1.00 87.12 75 GLY A O 1
ATOM 563 N N . TYR A 1 76 ? -1.569 1.058 1.554 1.00 92.44 76 TYR A N 1
ATOM 564 C CA . TYR A 1 76 ? -0.480 0.090 1.394 1.00 92.44 76 TYR A CA 1
ATOM 565 C C . TYR A 1 76 ? 0.763 0.491 2.198 1.00 92.44 76 TYR A C 1
ATOM 567 O O . TYR A 1 76 ? 1.453 -0.367 2.755 1.00 92.44 76 TYR A O 1
ATOM 575 N N . LEU A 1 77 ? 1.014 1.792 2.315 1.00 94.25 77 LEU A N 1
ATOM 576 C CA . LEU A 1 77 ? 2.077 2.345 3.146 1.00 94.25 77 LEU A CA 1
A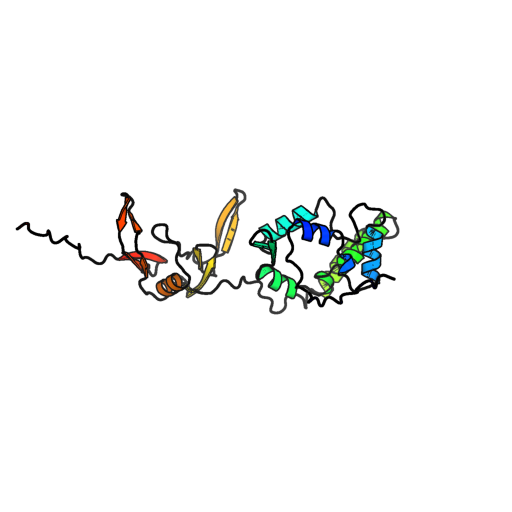TOM 577 C C . LEU A 1 77 ? 1.492 3.171 4.292 1.00 94.25 77 LEU A C 1
ATOM 579 O O . LEU A 1 77 ? 0.456 3.813 4.148 1.00 94.25 77 LEU A O 1
ATOM 583 N N . GLU A 1 78 ? 2.176 3.152 5.429 1.00 91.88 78 GLU A N 1
ATOM 584 C CA . GLU A 1 78 ? 1.926 4.026 6.573 1.00 91.88 78 GLU A CA 1
ATOM 585 C C . GLU A 1 78 ? 3.237 4.680 7.020 1.00 91.88 78 GLU A C 1
ATOM 587 O O . GLU A 1 78 ? 4.321 4.114 6.840 1.00 91.88 78 GLU A O 1
ATOM 592 N N . GLU A 1 79 ? 3.137 5.861 7.624 1.00 91.88 79 GLU A N 1
ATOM 593 C CA . GLU A 1 79 ? 4.272 6.524 8.255 1.00 91.88 79 GLU A CA 1
ATOM 594 C C . GLU A 1 79 ? 4.194 6.373 9.775 1.00 91.88 79 GLU A C 1
ATOM 596 O O . GLU A 1 79 ? 3.211 6.747 10.414 1.00 91.88 79 GLU A O 1
ATOM 601 N N . VAL A 1 80 ? 5.249 5.818 10.371 1.00 89.75 80 VAL A N 1
ATOM 602 C CA . VAL A 1 80 ? 5.359 5.618 11.817 1.00 89.75 80 VAL A CA 1
ATOM 603 C C . VAL A 1 80 ? 6.669 6.231 12.287 1.00 89.75 80 VAL A C 1
ATOM 605 O O . VAL A 1 80 ? 7.743 5.715 11.986 1.00 89.75 80 VAL A O 1
ATOM 608 N N . LYS A 1 81 ? 6.585 7.327 13.053 1.00 90.25 81 LYS A N 1
ATOM 609 C CA . LYS A 1 81 ? 7.750 8.070 13.573 1.00 90.25 81 LYS A CA 1
ATOM 610 C C . LYS A 1 81 ? 8.728 8.512 12.463 1.00 90.25 81 LYS A C 1
ATOM 612 O O . LYS A 1 81 ? 9.933 8.303 12.588 1.00 90.25 81 LYS A O 1
ATOM 617 N N . GLY A 1 82 ? 8.220 9.077 11.364 1.00 87.44 82 GLY A N 1
ATOM 618 C CA . GLY A 1 82 ? 9.063 9.546 10.255 1.00 87.44 82 GLY A CA 1
ATOM 619 C C . GLY A 1 82 ? 9.607 8.437 9.349 1.00 87.44 82 GLY A C 1
ATOM 620 O O . GLY A 1 82 ? 10.536 8.675 8.577 1.00 87.44 82 GLY A O 1
ATOM 621 N N . LYS A 1 83 ? 9.111 7.200 9.484 1.00 92.38 83 LYS A N 1
ATOM 622 C CA . LYS A 1 83 ? 9.576 6.025 8.733 1.00 92.38 83 LYS A CA 1
ATOM 623 C C . LYS A 1 83 ? 8.429 5.373 7.979 1.00 92.38 83 LYS A C 1
ATOM 625 O O . LYS A 1 83 ? 7.358 5.166 8.546 1.00 92.38 83 LYS A O 1
ATOM 630 N N . LEU A 1 84 ? 8.686 4.996 6.732 1.00 93.44 84 LEU A N 1
ATOM 631 C CA . LEU A 1 84 ? 7.756 4.244 5.904 1.00 93.44 84 LEU A CA 1
ATOM 632 C C . LEU A 1 84 ? 7.670 2.791 6.372 1.00 93.44 84 LEU A C 1
ATOM 634 O O . LEU A 1 84 ? 8.673 2.131 6.668 1.00 93.44 84 LEU A O 1
ATOM 638 N N . ARG A 1 85 ? 6.446 2.269 6.402 1.00 92.69 85 ARG A N 1
ATOM 639 C CA . ARG A 1 85 ? 6.151 0.882 6.751 1.00 92.69 85 ARG A CA 1
ATOM 640 C C . ARG A 1 85 ? 5.050 0.333 5.852 1.00 92.69 85 ARG A C 1
ATOM 642 O O . ARG A 1 85 ? 4.066 1.009 5.580 1.00 92.69 85 ARG A O 1
ATOM 649 N N . SER A 1 86 ? 5.204 -0.916 5.415 1.00 93.25 86 SER A N 1
ATOM 650 C CA . SER A 1 86 ? 4.129 -1.638 4.735 1.00 93.25 86 SER A CA 1
ATOM 651 C C . SER A 1 86 ? 3.023 -2.016 5.720 1.00 93.25 86 SER A C 1
ATOM 653 O O . SER A 1 86 ? 3.281 -2.489 6.834 1.00 93.25 86 SER A O 1
ATOM 655 N N . THR A 1 87 ? 1.771 -1.843 5.313 1.00 89.38 87 THR A N 1
ATOM 656 C CA . THR A 1 87 ? 0.614 -2.280 6.103 1.00 89.38 87 THR A CA 1
ATOM 657 C C . THR A 1 87 ? 0.411 -3.798 5.977 1.00 89.38 87 THR A C 1
ATOM 659 O O . THR A 1 87 ? 0.972 -4.429 5.074 1.00 89.38 87 THR A O 1
ATOM 662 N N . PRO A 1 88 ? -0.392 -4.433 6.854 1.00 84.06 88 PRO A N 1
ATOM 663 C CA . PRO A 1 88 ? -0.821 -5.819 6.649 1.00 84.06 88 PRO A CA 1
ATOM 664 C C . PRO A 1 88 ? -1.458 -6.037 5.271 1.00 84.06 88 PRO A C 1
ATOM 666 O O . PRO A 1 88 ? -1.132 -7.008 4.598 1.00 84.06 88 PRO A O 1
ATOM 669 N N . LYS A 1 89 ? -2.264 -5.069 4.806 1.00 84.94 89 LYS A N 1
ATOM 670 C CA . LYS A 1 89 ? -2.869 -5.072 3.468 1.00 84.94 89 LYS A CA 1
ATOM 671 C C . LYS A 1 89 ? -1.815 -5.148 2.360 1.00 84.94 89 LYS A C 1
ATOM 673 O O . LYS A 1 89 ? -1.978 -5.936 1.437 1.00 84.94 89 LYS A O 1
ATOM 678 N N . ALA A 1 90 ? -0.743 -4.355 2.442 1.00 90.44 90 ALA A N 1
ATOM 679 C CA . ALA A 1 90 ? 0.328 -4.390 1.445 1.00 90.44 90 ALA A CA 1
ATOM 680 C C . ALA A 1 90 ? 1.085 -5.709 1.425 1.00 90.44 90 ALA A C 1
ATOM 682 O O . ALA A 1 90 ? 1.372 -6.206 0.346 1.00 90.44 90 ALA A O 1
ATOM 683 N N . ARG A 1 91 ? 1.391 -6.284 2.592 1.00 89.12 91 ARG A N 1
ATOM 684 C CA . ARG A 1 91 ? 2.063 -7.588 2.645 1.00 89.12 91 ARG A CA 1
ATOM 685 C C . ARG A 1 91 ? 1.176 -8.692 2.085 1.00 89.12 91 ARG A C 1
ATOM 687 O O . ARG A 1 91 ? 1.648 -9.465 1.265 1.00 89.12 91 ARG A O 1
ATOM 694 N N . ALA A 1 92 ? -0.102 -8.716 2.464 1.00 83.62 92 ALA A N 1
ATOM 695 C CA . ALA A 1 92 ? -1.064 -9.660 1.909 1.00 83.62 92 ALA A CA 1
ATOM 696 C C . ALA A 1 92 ? -1.152 -9.523 0.383 1.00 83.62 92 ALA A C 1
ATOM 698 O O . ALA A 1 92 ? -0.993 -10.511 -0.315 1.00 83.62 92 ALA A O 1
ATOM 699 N N . PHE A 1 93 ? -1.310 -8.301 -0.138 1.00 86.94 93 PHE A N 1
ATOM 700 C CA . PHE A 1 93 ? -1.333 -8.064 -1.583 1.00 86.94 93 PHE A CA 1
ATOM 701 C C . PHE A 1 93 ? -0.033 -8.495 -2.271 1.00 86.94 93 PHE A C 1
ATOM 703 O O . PHE A 1 93 ? -0.085 -9.199 -3.268 1.00 86.94 93 PHE A O 1
ATOM 710 N N . TYR A 1 94 ? 1.125 -8.126 -1.719 1.00 88.25 94 TYR A N 1
ATOM 711 C CA . TYR A 1 94 ? 2.431 -8.474 -2.279 1.00 88.25 94 TYR A CA 1
ATOM 712 C C . TYR A 1 94 ? 2.633 -9.990 -2.391 1.00 88.25 94 TYR A C 1
ATOM 714 O O . TYR A 1 94 ? 3.121 -10.458 -3.409 1.00 88.25 94 TYR A O 1
ATOM 722 N N . HIS A 1 95 ? 2.210 -10.765 -1.389 1.00 84.75 95 HIS A N 1
ATOM 723 C CA . HIS A 1 95 ? 2.325 -12.228 -1.413 1.00 84.75 95 HIS A CA 1
ATOM 724 C C . HIS A 1 95 ? 1.371 -12.922 -2.393 1.00 84.75 95 HIS A C 1
ATOM 726 O O . HIS A 1 95 ? 1.536 -14.109 -2.651 1.00 84.75 95 HIS A O 1
ATOM 732 N N . LEU A 1 96 ? 0.388 -12.200 -2.931 1.00 83.62 96 LEU A N 1
ATOM 733 C CA . LEU A 1 96 ? -0.508 -12.701 -3.972 1.00 83.62 96 LEU A CA 1
ATOM 734 C C . LEU A 1 96 ? -0.002 -12.401 -5.377 1.00 83.62 96 LEU A C 1
ATOM 736 O O . LEU A 1 96 ? -0.510 -12.974 -6.337 1.00 83.62 96 LEU A O 1
ATOM 740 N N . LEU A 1 97 ? 0.946 -11.471 -5.503 1.00 85.44 97 LEU A N 1
ATOM 741 C CA . LEU A 1 97 ? 1.529 -11.139 -6.787 1.00 85.44 97 LEU A CA 1
ATOM 742 C C . LEU A 1 97 ? 2.514 -12.236 -7.192 1.00 85.44 97 LEU A C 1
ATOM 744 O O . LEU A 1 97 ? 3.379 -12.610 -6.395 1.00 85.44 97 LEU A O 1
ATOM 748 N N . PRO A 1 98 ? 2.431 -12.716 -8.437 1.00 86.38 98 PRO A N 1
ATOM 749 C CA . PRO A 1 98 ? 3.446 -13.598 -8.980 1.00 86.38 98 PRO A CA 1
ATOM 750 C C . PRO A 1 98 ? 4.832 -12.935 -8.957 1.00 86.38 98 PRO A C 1
ATOM 752 O O . PRO A 1 98 ? 4.921 -11.709 -9.107 1.00 86.38 98 PRO A O 1
ATOM 755 N N . PRO A 1 99 ? 5.919 -13.708 -8.768 1.00 83.44 99 PRO A N 1
ATOM 756 C CA . PRO A 1 99 ? 7.257 -13.152 -8.566 1.00 83.44 99 PRO A CA 1
ATOM 757 C C . PRO A 1 99 ? 7.708 -12.169 -9.653 1.00 83.44 99 PRO A C 1
ATOM 759 O O . PRO A 1 99 ? 8.293 -11.139 -9.325 1.00 83.44 99 PRO A O 1
ATOM 762 N N . GLU A 1 100 ? 7.392 -12.445 -10.920 1.00 84.00 100 GLU A N 1
ATOM 763 C CA . GLU A 1 100 ? 7.766 -11.586 -12.051 1.00 84.00 100 GLU A CA 1
ATOM 764 C C . GLU A 1 100 ? 7.053 -10.224 -12.045 1.00 84.00 100 GLU A C 1
ATOM 766 O O . GLU A 1 100 ? 7.649 -9.223 -12.437 1.00 84.00 100 GLU A O 1
ATOM 771 N N . ILE A 1 101 ? 5.818 -10.159 -11.528 1.00 87.19 101 ILE A N 1
ATOM 772 C CA . ILE A 1 101 ? 5.029 -8.921 -11.394 1.00 87.19 101 ILE A CA 1
ATOM 773 C C . ILE A 1 101 ? 5.434 -8.147 -10.133 1.00 87.19 101 ILE A C 1
ATOM 775 O O . ILE A 1 101 ? 5.420 -6.917 -10.113 1.00 87.19 101 ILE A O 1
ATOM 779 N N . ALA A 1 102 ? 5.780 -8.859 -9.059 1.00 87.94 102 ALA A N 1
ATOM 780 C CA . ALA A 1 102 ? 6.230 -8.256 -7.807 1.00 87.94 102 ALA A CA 1
ATOM 781 C C . ALA A 1 102 ? 7.640 -7.639 -7.913 1.00 87.94 102 ALA A C 1
ATOM 783 O O . ALA A 1 102 ? 7.991 -6.764 -7.113 1.00 87.94 102 ALA A O 1
ATOM 784 N N . GLY A 1 103 ? 8.449 -8.138 -8.853 1.00 87.38 103 GLY A N 1
ATOM 785 C CA . GLY A 1 103 ? 9.808 -7.693 -9.149 1.00 87.38 103 GLY A CA 1
ATOM 786 C C . GLY A 1 103 ? 9.889 -6.515 -10.124 1.00 87.38 103 GLY A C 1
ATOM 787 O O . GLY A 1 103 ? 8.895 -5.901 -10.503 1.00 87.38 103 GLY A O 1
ATOM 788 N N . ALA A 1 104 ? 11.118 -6.180 -10.525 1.00 88.81 104 ALA A N 1
ATOM 789 C CA . ALA A 1 104 ? 11.378 -5.150 -11.538 1.00 88.81 104 ALA A CA 1
ATOM 790 C C . ALA A 1 104 ? 11.459 -5.735 -12.962 1.00 88.81 104 ALA A C 1
ATOM 792 O O . ALA A 1 104 ? 11.631 -4.987 -13.923 1.00 88.81 104 ALA A O 1
ATOM 793 N N . ASP A 1 105 ? 11.341 -7.055 -13.093 1.00 87.44 105 ASP A N 1
ATOM 794 C CA . ASP A 1 105 ? 11.668 -7.829 -14.289 1.00 87.44 105 ASP A CA 1
ATOM 795 C C . ASP A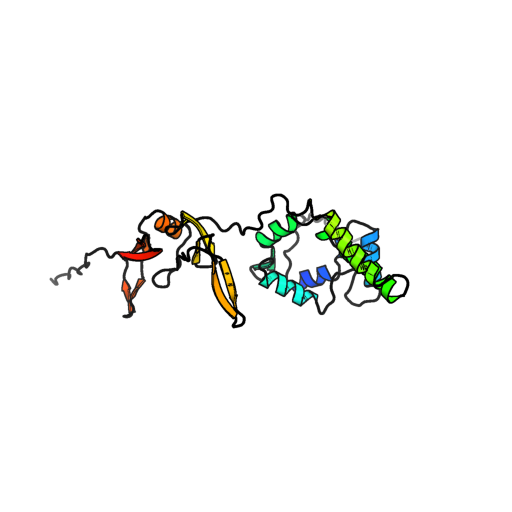 1 105 ? 10.744 -7.499 -15.462 1.00 87.44 105 ASP A C 1
ATOM 797 O O . ASP A 1 105 ? 11.215 -7.037 -16.503 1.00 87.44 105 ASP A O 1
ATOM 801 N N . VAL A 1 106 ? 9.425 -7.624 -15.277 1.00 90.19 106 VAL A N 1
ATOM 802 C CA . VAL A 1 106 ? 8.446 -7.265 -16.323 1.00 90.19 106 VAL A CA 1
ATOM 803 C C . VAL A 1 106 ? 8.521 -5.781 -16.683 1.00 90.19 106 VAL A C 1
ATOM 805 O O . VAL A 1 106 ? 8.428 -5.417 -17.851 1.00 90.19 106 VAL A O 1
ATOM 808 N N . THR A 1 107 ? 8.797 -4.917 -15.699 1.00 88.62 107 THR A N 1
ATOM 809 C CA . THR A 1 107 ? 8.945 -3.471 -15.930 1.00 88.62 107 THR A CA 1
ATOM 810 C C . THR A 1 107 ? 10.160 -3.166 -16.807 1.00 88.62 107 THR A C 1
ATOM 812 O O . THR A 1 107 ? 10.083 -2.310 -17.687 1.00 88.62 107 THR A O 1
ATOM 815 N N . ALA A 1 108 ? 11.280 -3.860 -16.593 1.00 89.25 108 ALA A N 1
ATOM 816 C CA . ALA A 1 108 ? 12.478 -3.708 -17.410 1.00 89.25 108 ALA A CA 1
ATOM 817 C C . ALA A 1 108 ? 12.255 -4.230 -18.837 1.00 89.25 108 ALA A C 1
ATOM 819 O O . ALA A 1 108 ? 12.594 -3.540 -19.795 1.00 89.25 108 ALA A O 1
ATOM 820 N N . ARG A 1 109 ? 11.633 -5.407 -18.987 1.00 89.81 109 ARG A N 1
ATOM 821 C CA . ARG A 1 109 ? 11.338 -6.010 -20.300 1.00 89.81 109 ARG A CA 1
ATOM 822 C C . ARG A 1 109 ? 10.402 -5.129 -21.132 1.00 89.81 109 ARG A C 1
ATOM 824 O O . ARG A 1 109 ? 10.693 -4.848 -22.288 1.00 89.81 109 ARG A O 1
ATOM 831 N N . TRP A 1 110 ? 9.340 -4.589 -20.534 1.00 93.25 110 TRP A N 1
ATOM 832 C CA . TRP A 1 110 ? 8.450 -3.640 -21.215 1.00 93.25 110 TRP A CA 1
ATOM 833 C C . TRP A 1 110 ? 9.126 -2.323 -21.585 1.00 93.25 110 TRP A C 1
ATOM 835 O O . TRP A 1 110 ? 8.713 -1.663 -22.537 1.00 93.25 110 TRP A O 1
ATOM 845 N N . TRP A 1 111 ? 10.155 -1.906 -20.848 1.00 89.69 111 TRP A N 1
ATOM 846 C CA . TRP A 1 111 ? 10.944 -0.750 -21.250 1.00 89.69 111 TRP A CA 1
ATOM 847 C C . TRP A 1 111 ? 11.764 -1.027 -22.517 1.00 89.69 111 TRP A C 1
ATOM 849 O O . TRP A 1 111 ? 11.822 -0.150 -23.374 1.00 89.69 111 TRP A O 1
ATOM 859 N N . VAL A 1 112 ? 12.325 -2.233 -22.680 1.00 90.12 112 VAL A N 1
ATOM 860 C CA . VAL A 1 112 ? 13.031 -2.622 -23.920 1.00 90.12 112 VAL A CA 1
ATOM 861 C C . VAL A 1 112 ? 12.098 -2.515 -25.118 1.00 90.12 112 VAL A C 1
ATOM 863 O O . VAL A 1 112 ? 12.434 -1.838 -26.082 1.00 90.12 112 VAL A O 1
ATOM 866 N N . ILE A 1 113 ? 10.884 -3.064 -25.009 1.00 93.12 113 ILE A N 1
ATOM 867 C CA . ILE A 1 113 ? 9.882 -2.967 -26.080 1.00 93.12 113 ILE A CA 1
ATOM 868 C C . ILE A 1 113 ? 9.585 -1.498 -26.410 1.00 93.12 113 ILE A C 1
ATOM 870 O O . ILE A 1 113 ? 9.543 -1.119 -27.574 1.00 93.12 113 ILE A O 1
ATOM 874 N N . GLN A 1 114 ? 9.439 -0.632 -25.401 1.00 91.94 114 GLN A N 1
ATOM 875 C CA . GLN A 1 114 ? 9.233 0.803 -25.632 1.00 91.94 114 GLN A CA 1
ATOM 876 C C . GLN A 1 114 ? 10.416 1.479 -26.341 1.00 91.94 114 GLN A C 1
ATOM 878 O O . GLN A 1 114 ? 10.189 2.407 -27.115 1.00 91.94 114 GLN A O 1
ATOM 883 N N . GLN A 1 115 ? 11.659 1.059 -26.083 1.00 90.25 115 GLN A N 1
ATOM 884 C CA . GLN A 1 115 ? 12.818 1.560 -26.831 1.00 90.25 115 GLN A CA 1
ATOM 885 C C . GLN A 1 115 ? 12.814 1.068 -28.270 1.00 90.25 115 GLN A C 1
ATOM 887 O O . GLN A 1 115 ? 12.988 1.874 -29.177 1.00 90.25 115 GLN A O 1
ATOM 892 N N . ASP A 1 116 ? 12.551 -0.219 -28.488 1.00 93.06 116 ASP A N 1
ATOM 893 C CA . ASP A 1 116 ? 12.488 -0.778 -29.834 1.00 93.06 116 ASP A CA 1
ATOM 894 C C . ASP A 1 116 ? 11.388 -0.090 -30.654 1.00 93.06 116 ASP A C 1
ATOM 896 O O . ASP A 1 116 ? 11.612 0.255 -31.809 1.00 93.06 116 ASP A O 1
ATOM 900 N N . VAL A 1 117 ? 10.238 0.224 -30.049 1.00 94.62 117 VAL A N 1
ATOM 901 C CA . VAL A 1 117 ? 9.186 1.034 -30.687 1.00 94.62 117 VAL A CA 1
ATOM 902 C C . VAL A 1 117 ? 9.678 2.453 -30.993 1.00 94.62 117 VAL A C 1
ATOM 904 O O . VAL A 1 117 ? 9.475 2.942 -32.102 1.00 94.62 117 VAL A O 1
ATOM 907 N N . ALA A 1 118 ? 10.343 3.122 -30.043 1.00 92.12 118 ALA A N 1
ATOM 908 C CA . ALA A 1 118 ? 10.865 4.479 -30.242 1.00 92.12 118 ALA A CA 1
ATOM 909 C C . ALA A 1 118 ? 11.920 4.559 -31.361 1.00 92.12 118 ALA A C 1
ATOM 911 O O . ALA A 1 118 ? 12.037 5.587 -32.026 1.00 92.12 118 ALA A O 1
ATOM 912 N N . GLU A 1 119 ? 12.660 3.475 -31.583 1.00 94.38 119 GLU A N 1
ATOM 913 C CA . GLU A 1 119 ? 13.675 3.344 -32.631 1.00 94.38 119 GLU A CA 1
ATOM 914 C C . GLU A 1 119 ? 13.123 2.766 -33.946 1.00 94.38 119 GLU A C 1
ATOM 916 O O . GLU A 1 119 ? 13.873 2.596 -34.907 1.00 94.38 119 GLU A O 1
ATOM 921 N N . GLY A 1 120 ? 11.824 2.455 -34.012 1.00 94.56 120 GLY A N 1
ATOM 922 C CA . GLY A 1 120 ? 11.185 1.866 -35.194 1.00 94.56 120 GLY A CA 1
ATOM 923 C C . GLY A 1 120 ? 11.554 0.399 -35.451 1.00 94.56 120 GLY A C 1
ATOM 924 O O . GLY A 1 120 ? 11.383 -0.090 -36.565 1.00 94.56 120 GLY A O 1
ATOM 925 N N . ARG A 1 121 ? 12.073 -0.302 -34.436 1.00 95.31 121 ARG A N 1
ATOM 926 C CA . ARG A 1 121 ? 12.453 -1.725 -34.454 1.00 95.31 121 ARG A CA 1
ATOM 927 C C . ARG A 1 121 ? 11.336 -2.670 -33.988 1.00 95.31 121 ARG A C 1
ATOM 929 O O . ARG A 1 121 ? 11.466 -3.873 -34.188 1.00 95.31 121 ARG A O 1
ATOM 936 N N . ALA A 1 122 ? 10.261 -2.147 -33.396 1.00 94.62 122 ALA A N 1
ATOM 937 C CA . ALA A 1 122 ? 9.093 -2.913 -32.950 1.00 94.62 122 ALA A CA 1
ATOM 938 C C . ALA A 1 122 ? 7.774 -2.192 -33.274 1.00 94.62 122 ALA A C 1
ATOM 940 O O . ALA A 1 122 ? 7.738 -0.971 -33.450 1.00 94.62 122 ALA A O 1
ATOM 941 N N . ASP A 1 123 ? 6.683 -2.952 -33.337 1.00 95.88 123 ASP A N 1
ATOM 942 C CA . ASP A 1 123 ? 5.334 -2.432 -33.548 1.00 95.88 123 ASP A CA 1
ATOM 943 C C . ASP A 1 123 ? 4.772 -1.888 -32.220 1.00 95.88 123 ASP A C 1
ATOM 945 O O . ASP A 1 123 ? 4.920 -2.537 -31.184 1.00 95.88 123 ASP A O 1
ATOM 949 N N . PRO A 1 124 ? 4.084 -0.730 -32.193 1.00 90.75 124 PRO A N 1
ATOM 950 C CA . PRO A 1 124 ? 3.522 -0.184 -30.954 1.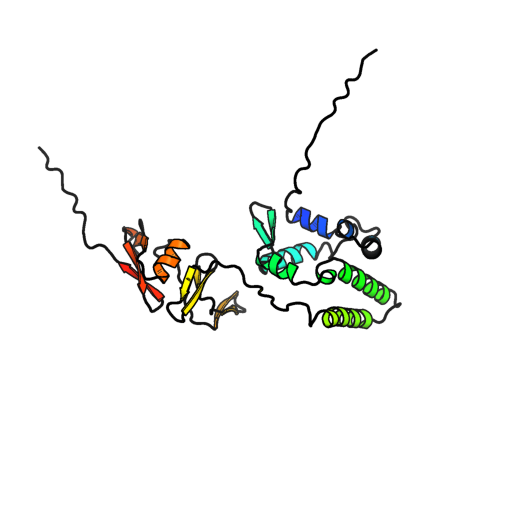00 90.75 124 PRO A CA 1
ATOM 951 C C . PRO A 1 124 ? 2.612 -1.157 -30.189 1.00 90.75 124 PRO A C 1
ATOM 953 O O . PRO A 1 124 ? 2.534 -1.087 -28.960 1.00 90.75 124 PRO A O 1
ATOM 956 N N . ASN A 1 125 ? 1.958 -2.092 -30.887 1.00 95.81 125 ASN A N 1
ATOM 957 C CA . ASN A 1 125 ? 1.101 -3.089 -30.253 1.00 95.81 125 ASN A CA 1
ATOM 958 C C . ASN A 1 125 ? 1.899 -4.259 -29.644 1.00 95.81 125 ASN A C 1
ATOM 960 O O . ASN A 1 125 ? 1.308 -5.069 -28.933 1.00 95.81 125 ASN A O 1
ATOM 964 N N . ASP A 1 126 ? 3.214 -4.376 -29.870 1.00 94.25 126 ASP A N 1
ATOM 965 C CA . ASP A 1 126 ? 4.056 -5.396 -29.221 1.00 94.25 126 ASP A CA 1
ATOM 966 C C . ASP A 1 126 ? 4.056 -5.236 -27.703 1.00 94.25 126 ASP A C 1
ATOM 968 O O . ASP A 1 126 ? 3.987 -6.224 -26.969 1.00 94.25 126 ASP A O 1
ATOM 972 N N . LEU A 1 127 ? 4.056 -3.989 -27.221 1.00 93.88 127 LEU A N 1
ATOM 973 C CA . LEU A 1 127 ? 3.949 -3.720 -25.793 1.00 93.88 127 LEU A CA 1
ATOM 974 C C . LEU A 1 127 ? 2.608 -4.218 -25.254 1.00 93.88 127 LEU A C 1
ATOM 976 O O . LEU A 1 127 ? 2.578 -4.933 -24.257 1.00 93.88 127 LEU A O 1
ATOM 980 N N . GLU A 1 128 ? 1.506 -3.872 -25.920 1.00 93.44 128 GLU A N 1
ATOM 981 C CA . GLU A 1 128 ? 0.165 -4.297 -25.512 1.00 93.44 128 GLU A CA 1
ATOM 982 C C . GLU A 1 128 ? 0.035 -5.824 -25.507 1.00 93.44 128 GLU A C 1
ATOM 984 O O . GLU A 1 128 ? -0.429 -6.400 -24.519 1.00 93.44 128 GLU A O 1
ATOM 989 N N . ARG A 1 129 ? 0.515 -6.490 -26.566 1.00 96.00 129 ARG A N 1
ATOM 990 C CA . ARG A 1 129 ? 0.557 -7.955 -26.658 1.00 96.00 129 ARG A CA 1
ATOM 991 C C . ARG A 1 129 ? 1.313 -8.564 -25.479 1.00 96.00 129 ARG A C 1
ATOM 993 O O . ARG A 1 129 ? 0.778 -9.461 -24.831 1.00 96.00 129 ARG A O 1
ATOM 1000 N N . SER A 1 130 ? 2.497 -8.037 -25.163 1.00 93.94 130 SER A N 1
ATOM 1001 C CA . SER A 1 130 ? 3.312 -8.510 -24.038 1.00 93.94 130 SER A CA 1
ATOM 1002 C C . SER A 1 130 ? 2.626 -8.294 -22.687 1.00 93.94 130 SER A C 1
ATOM 1004 O O . SER A 1 130 ? 2.664 -9.178 -21.832 1.00 93.94 130 SER A O 1
ATOM 1006 N N . VAL A 1 131 ? 1.950 -7.156 -22.481 1.00 92.75 131 VAL A N 1
ATOM 1007 C CA . VAL A 1 131 ? 1.161 -6.926 -21.261 1.00 92.75 131 VAL A CA 1
ATOM 1008 C C . VAL A 1 131 ? 0.078 -7.996 -21.131 1.00 92.75 131 VAL A C 1
ATOM 1010 O O . VAL A 1 131 ? -0.012 -8.660 -20.099 1.00 92.75 131 VAL A O 1
ATOM 1013 N N . VAL A 1 132 ? -0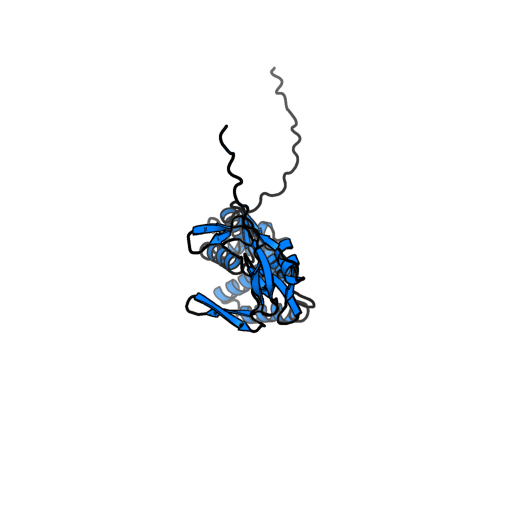.730 -8.196 -22.175 1.00 93.50 132 VAL A N 1
ATOM 1014 C CA . VAL A 1 132 ? -1.833 -9.168 -22.159 1.00 93.50 132 VAL A CA 1
ATOM 1015 C C . VAL A 1 132 ? -1.327 -10.590 -21.918 1.00 93.50 132 VAL A C 1
ATOM 1017 O O . VAL A 1 132 ? -1.958 -11.336 -21.170 1.00 93.50 132 VAL A O 1
ATOM 1020 N N . GLU A 1 133 ? -0.198 -10.966 -22.515 1.00 92.88 133 GLU A N 1
ATOM 1021 C CA . GLU A 1 133 ? 0.425 -12.279 -22.333 1.00 92.88 133 GLU A CA 1
ATOM 1022 C C . GLU A 1 133 ? 0.811 -12.542 -20.872 1.00 92.88 133 GLU A C 1
ATOM 1024 O O . GLU A 1 133 ? 0.385 -13.554 -20.312 1.00 92.88 133 GLU A O 1
ATOM 1029 N N . VAL A 1 134 ? 1.517 -11.604 -20.228 1.00 90.81 134 VAL A N 1
ATOM 1030 C CA . VAL A 1 134 ? 1.896 -11.703 -18.805 1.00 90.81 134 VAL A CA 1
ATOM 1031 C C . VAL A 1 134 ? 0.657 -11.894 -17.925 1.00 90.81 134 VAL A C 1
ATOM 1033 O O . VAL A 1 134 ? 0.610 -12.789 -17.081 1.00 90.81 134 VAL A O 1
ATOM 1036 N N . PHE A 1 135 ? -0.397 -11.101 -18.146 1.00 87.00 135 PHE A N 1
ATOM 1037 C CA . PHE A 1 135 ? -1.634 -11.230 -17.370 1.00 87.00 135 PHE A CA 1
ATOM 1038 C C . PHE A 1 135 ? -2.348 -12.564 -17.614 1.00 87.00 135 PHE A C 1
ATOM 1040 O O . PHE A 1 135 ? -2.784 -13.204 -16.656 1.00 87.00 135 PHE A O 1
ATOM 1047 N N . ARG A 1 136 ? -2.453 -13.014 -18.869 1.00 89.50 136 ARG A N 1
ATOM 1048 C CA . ARG A 1 136 ? -3.083 -14.300 -19.211 1.00 89.50 136 ARG A CA 1
ATOM 1049 C C . ARG A 1 136 ? -2.336 -15.485 -18.616 1.00 89.50 136 ARG A C 1
ATOM 1051 O O . ARG A 1 136 ? -2.983 -16.423 -18.162 1.00 89.50 136 ARG A O 1
ATOM 1058 N N . GLY A 1 137 ? -1.007 -15.430 -18.565 1.00 88.19 137 GLY A N 1
ATOM 1059 C CA . GLY A 1 137 ? -0.191 -16.471 -17.939 1.00 88.19 137 GLY A CA 1
ATOM 1060 C C . GLY A 1 137 ? -0.417 -16.598 -16.431 1.00 88.19 137 GLY A C 1
ATOM 1061 O O . GLY A 1 137 ? -0.006 -17.585 -15.825 1.00 88.19 137 GLY A O 1
ATOM 1062 N N . HIS A 1 138 ? -1.032 -15.598 -15.801 1.00 85.81 138 HIS A N 1
ATOM 1063 C CA . HIS A 1 138 ? -1.198 -15.527 -14.352 1.00 85.81 138 HIS A CA 1
ATOM 1064 C C . HIS A 1 138 ? -2.663 -15.488 -13.912 1.00 85.81 138 HIS A C 1
ATOM 1066 O O . HIS A 1 138 ? -2.930 -15.603 -12.722 1.00 85.81 138 HIS A O 1
ATOM 1072 N N . GLN A 1 139 ? -3.620 -15.361 -14.832 1.00 81.81 139 GLN A N 1
ATOM 1073 C CA . GLN A 1 139 ? -5.038 -15.179 -14.501 1.00 81.81 139 GLN A CA 1
ATOM 1074 C C . GLN A 1 139 ? -5.637 -16.332 -13.675 1.00 81.81 139 GLN A C 1
ATOM 1076 O O . GLN A 1 139 ? -6.481 -16.087 -12.818 1.00 81.81 139 GLN A O 1
ATOM 1081 N N . ASP A 1 140 ? -5.171 -17.564 -13.902 1.00 78.25 140 ASP A N 1
ATOM 1082 C CA . ASP A 1 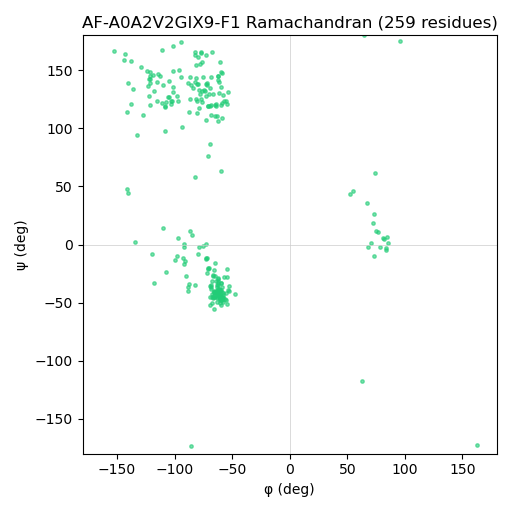140 ? -5.711 -18.771 -13.260 1.00 78.25 140 ASP A CA 1
ATOM 1083 C C . ASP A 1 140 ? -4.994 -19.132 -11.949 1.00 78.25 140 ASP A C 1
ATOM 1085 O O . ASP A 1 140 ? -5.473 -19.960 -11.174 1.00 78.25 140 ASP A O 1
ATOM 1089 N N . THR A 1 141 ? -3.825 -18.536 -11.696 1.00 74.06 141 THR A N 1
ATOM 1090 C CA . THR A 1 141 ? -2.938 -18.890 -10.573 1.00 74.06 141 THR A CA 1
ATOM 1091 C C . THR A 1 141 ? -2.737 -17.737 -9.600 1.00 74.06 141 THR A C 1
ATOM 1093 O O . THR A 1 141 ? -2.630 -17.953 -8.389 1.00 74.06 141 THR A O 1
ATOM 1096 N N . ALA A 1 142 ? -2.741 -16.502 -10.095 1.00 63.03 142 ALA A N 1
ATOM 1097 C CA . ALA A 1 142 ? -2.812 -15.326 -9.259 1.00 63.03 142 ALA A CA 1
ATOM 1098 C C . ALA A 1 142 ? -4.192 -15.311 -8.591 1.00 63.03 142 ALA A C 1
ATOM 1100 O O . ALA A 1 142 ? -5.227 -15.439 -9.237 1.00 63.03 142 ALA A O 1
ATOM 1101 N N . TYR A 1 143 ? -4.205 -15.136 -7.272 1.00 62.56 143 TYR A N 1
ATOM 1102 C CA . TYR A 1 143 ? -5.407 -14.904 -6.461 1.00 62.56 143 TYR A CA 1
ATOM 1103 C C . TYR A 1 143 ? -6.253 -16.126 -6.037 1.00 62.56 143 TYR A C 1
ATOM 1105 O O . TYR A 1 143 ? -7.260 -15.934 -5.347 1.00 62.56 143 TYR A O 1
ATOM 1113 N N . VAL A 1 144 ? -5.855 -17.372 -6.325 1.00 62.16 144 VAL A N 1
ATOM 1114 C CA . VAL A 1 144 ? -6.563 -18.556 -5.785 1.00 62.16 144 VAL A CA 1
ATOM 1115 C C . VAL A 1 144 ? -6.447 -18.590 -4.252 1.00 62.16 144 VAL A C 1
ATOM 1117 O O . VAL A 1 144 ? -5.352 -18.632 -3.698 1.00 62.16 144 VAL A O 1
ATOM 1120 N N . GLY A 1 145 ? -7.586 -18.540 -3.548 1.00 57.44 145 GLY A N 1
ATOM 1121 C CA . GLY A 1 145 ? -7.638 -18.525 -2.075 1.00 57.44 145 GLY A CA 1
ATOM 1122 C C . GLY A 1 145 ? -7.252 -17.186 -1.425 1.00 57.44 145 GLY A C 1
ATOM 1123 O O . GLY A 1 145 ? -7.052 -17.108 -0.212 1.00 57.44 145 GLY A O 1
ATOM 1124 N N . ALA A 1 146 ? -7.141 -16.118 -2.216 1.00 59.03 146 ALA A N 1
ATOM 1125 C CA . ALA A 1 146 ? -6.651 -14.827 -1.767 1.00 59.03 146 ALA A CA 1
ATOM 1126 C C . ALA A 1 146 ? -7.705 -13.989 -1.031 1.00 59.03 146 ALA A C 1
ATOM 1128 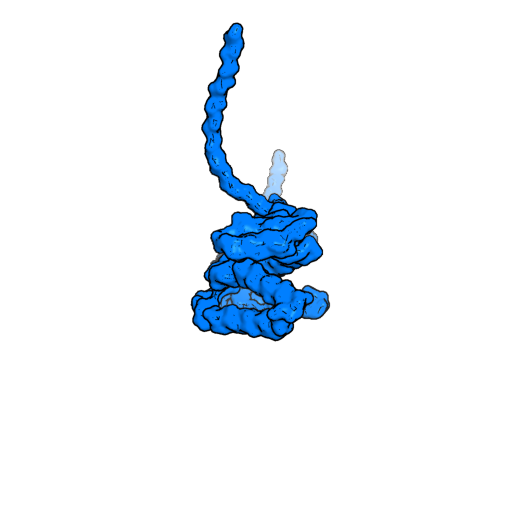O O . ALA A 1 146 ? -8.637 -13.451 -1.631 1.00 59.03 146 ALA A O 1
ATOM 1129 N N . HIS A 1 147 ? -7.501 -13.764 0.267 1.00 59.91 147 HIS A N 1
ATOM 1130 C CA . HIS A 1 147 ? -8.280 -12.796 1.037 1.00 59.91 147 HIS A CA 1
ATOM 1131 C C . HIS A 1 147 ? -7.432 -11.568 1.381 1.00 59.91 147 HIS A C 1
ATOM 1133 O O . HIS A 1 147 ? -6.721 -11.542 2.381 1.00 59.91 147 HIS A O 1
ATOM 1139 N N . ILE A 1 148 ? -7.562 -10.492 0.595 1.00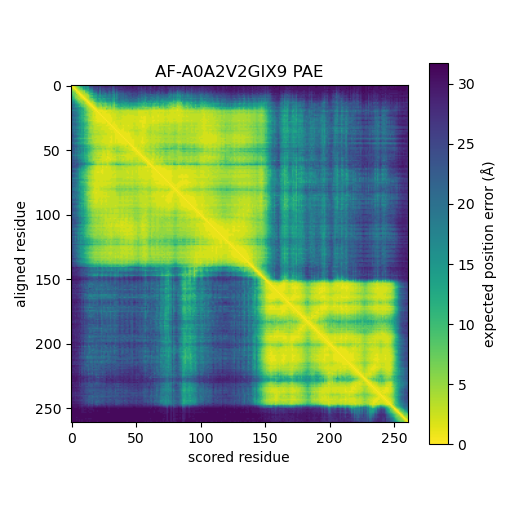 61.78 148 ILE A N 1
ATOM 1140 C CA . ILE A 1 148 ? -7.059 -9.155 0.972 1.00 61.78 148 ILE A CA 1
ATOM 1141 C C . ILE A 1 148 ? -8.097 -8.492 1.887 1.00 61.78 148 ILE A C 1
ATOM 1143 O O . ILE A 1 148 ? -8.671 -7.440 1.606 1.00 61.78 148 ILE A O 1
ATOM 1147 N N . GLY A 1 149 ? -8.387 -9.162 2.996 1.00 58.19 149 GLY A N 1
ATOM 1148 C CA . GLY A 1 149 ? -9.064 -8.563 4.128 1.00 58.19 149 GLY A CA 1
ATOM 1149 C C . GLY A 1 149 ? -8.020 -7.859 4.975 1.00 58.19 149 GLY A C 1
ATOM 1150 O O . GLY A 1 149 ? -6.957 -8.398 5.261 1.00 58.19 149 GLY A O 1
ATOM 1151 N N . SER A 1 150 ? -8.294 -6.634 5.403 1.00 55.28 150 SER A N 1
ATOM 1152 C CA . SER A 1 150 ? -7.592 -6.127 6.577 1.00 55.28 150 SER A CA 1
ATOM 1153 C C . SER A 1 150 ? -7.905 -7.076 7.736 1.00 55.28 150 SER A C 1
ATOM 1155 O O . SER A 1 150 ? -9.092 -7.199 8.047 1.00 55.28 150 SER A O 1
ATOM 1157 N N . ASP A 1 151 ? -6.887 -7.683 8.358 1.00 56.62 151 ASP A N 1
ATOM 1158 C CA . ASP A 1 151 ? -6.946 -8.348 9.675 1.00 56.62 151 ASP A CA 1
ATOM 1159 C C . ASP A 1 151 ? -7.381 -7.337 10.743 1.00 56.62 151 ASP A C 1
ATOM 1161 O O . ASP A 1 151 ? -6.636 -6.923 11.634 1.00 56.62 151 ASP A O 1
ATOM 1165 N N . ARG A 1 152 ? -8.596 -6.817 10.603 1.00 68.19 152 ARG A N 1
ATOM 1166 C CA . ARG A 1 152 ? -9.206 -5.976 11.608 1.00 68.19 152 ARG A CA 1
ATOM 1167 C C . ARG A 1 152 ? -9.647 -6.949 12.686 1.00 68.19 152 ARG A C 1
ATOM 1169 O O . ARG A 1 152 ? -10.429 -7.848 12.375 1.00 68.19 152 ARG A O 1
ATOM 1176 N N . PRO A 1 153 ? -9.178 -6.778 13.928 1.00 75.62 153 PRO A N 1
ATOM 1177 C CA . PRO A 1 153 ? -9.561 -7.669 15.004 1.00 75.62 153 PRO A CA 1
ATOM 1178 C C . PRO A 1 153 ? -11.086 -7.701 15.101 1.00 75.62 153 PRO A C 1
ATOM 1180 O O . PRO A 1 153 ? -11.740 -6.654 15.209 1.00 75.62 153 PRO A O 1
ATOM 1183 N N . VAL A 1 154 ? -11.634 -8.911 15.004 1.00 90.31 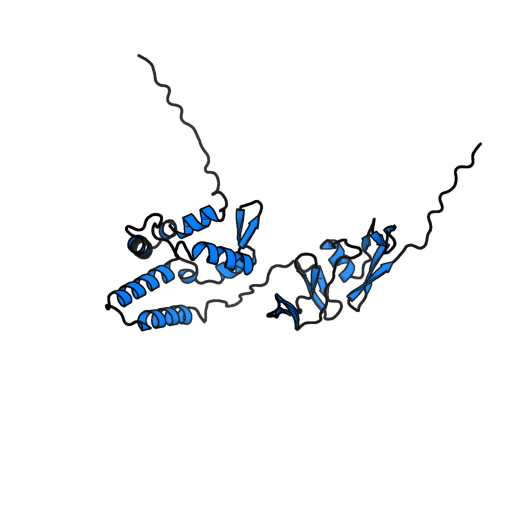154 VAL A N 1
ATOM 1184 C CA . VAL A 1 154 ? -13.049 -9.174 15.248 1.00 90.31 154 VAL A CA 1
ATOM 1185 C C . VAL A 1 154 ? -13.274 -9.022 16.745 1.00 90.31 154 VAL A C 1
ATOM 1187 O O . VAL A 1 154 ? -12.657 -9.712 17.553 1.00 90.31 154 VAL A O 1
ATOM 1190 N N . VAL A 1 155 ? -14.138 -8.085 17.126 1.00 93.56 155 VAL A N 1
ATOM 1191 C CA . VAL A 1 155 ? -14.426 -7.780 18.536 1.00 93.56 155 VAL A CA 1
ATOM 1192 C C . VAL A 1 155 ? -15.719 -8.428 19.030 1.00 93.56 155 VAL A C 1
ATOM 1194 O O . VAL A 1 155 ? -15.959 -8.471 20.233 1.00 93.56 155 VAL A O 1
ATOM 1197 N N . GLY A 1 156 ? -16.557 -8.943 18.131 1.00 94.56 156 GLY A N 1
ATOM 1198 C CA . GLY A 1 156 ? -17.804 -9.622 18.475 1.00 94.56 156 GLY A CA 1
ATOM 1199 C C . GLY A 1 156 ? -18.752 -9.739 17.285 1.00 94.56 156 GLY A C 1
ATOM 1200 O O . GLY A 1 156 ? -18.389 -9.396 16.161 1.00 94.56 156 GLY A O 1
ATOM 1201 N N . LYS A 1 157 ? -19.975 -10.212 17.542 1.00 95.94 157 LYS A N 1
ATOM 1202 C CA . LYS A 1 157 ? -21.033 -10.357 16.533 1.00 95.94 157 LYS A CA 1
ATOM 1203 C C . LYS A 1 157 ? -21.948 -9.134 16.505 1.00 95.94 157 LYS A C 1
ATOM 1205 O O . LYS A 1 157 ? -22.219 -8.521 17.534 1.00 95.94 157 LYS A O 1
ATOM 1210 N N . CYS A 1 158 ? -22.403 -8.772 15.312 1.00 95.38 158 CYS A N 1
ATOM 1211 C CA . CYS A 1 158 ? -23.267 -7.627 15.067 1.00 95.38 158 CYS A CA 1
ATOM 1212 C C . CYS A 1 158 ? -24.665 -7.893 15.640 1.00 95.38 158 CYS A C 1
ATOM 1214 O O . CYS A 1 158 ? -25.260 -8.914 15.294 1.00 95.38 158 CYS A O 1
ATOM 1216 N N . PRO A 1 159 ? -25.233 -6.978 16.445 1.00 94.62 159 PRO A N 1
ATOM 1217 C CA . PRO A 1 159 ? -26.569 -7.166 17.008 1.00 94.62 159 PRO A CA 1
ATOM 1218 C C . PRO A 1 159 ? -27.688 -7.069 15.958 1.00 94.62 159 PRO A C 1
ATOM 1220 O O . PRO A 1 159 ? -28.778 -7.570 16.209 1.00 94.62 159 PRO A O 1
ATOM 1223 N N . LEU A 1 160 ? -27.426 -6.450 14.796 1.00 94.31 160 LEU A N 1
ATOM 1224 C CA . LEU A 1 160 ? -28.424 -6.270 13.733 1.00 94.31 160 LEU A CA 1
ATOM 1225 C C . LEU A 1 160 ? -28.485 -7.444 12.751 1.00 94.31 160 LEU A C 1
ATOM 1227 O O . LEU A 1 160 ? -29.566 -7.808 12.307 1.00 94.31 160 LEU A O 1
ATOM 1231 N N . CYS A 1 161 ? -27.338 -8.017 12.376 1.00 94.12 161 CYS A N 1
ATOM 1232 C CA . CYS A 1 161 ? -27.273 -9.030 11.313 1.00 94.12 161 CYS A CA 1
ATOM 1233 C C . CYS A 1 161 ? -26.413 -10.259 11.642 1.00 94.12 161 CYS A C 1
ATOM 1235 O O . CYS A 1 161 ? -26.207 -11.106 10.779 1.00 94.12 161 CYS A O 1
ATOM 1237 N N . GLY A 1 162 ? -25.843 -10.347 12.847 1.00 93.00 162 GLY A N 1
ATOM 1238 C CA . GLY A 1 162 ? -25.029 -11.487 13.284 1.00 93.00 162 GLY A CA 1
ATOM 1239 C C . GLY A 1 162 ? -23.634 -11.596 12.655 1.00 93.00 162 GLY A C 1
ATOM 1240 O O . GLY A 1 162 ? -22.823 -12.380 13.135 1.00 93.00 162 GLY A O 1
ATOM 1241 N N . GLN A 1 163 ? -23.314 -10.802 11.629 1.00 93.31 163 GLN A N 1
ATOM 1242 C CA . GLN A 1 163 ? -21.983 -10.758 11.009 1.00 93.31 163 GLN A CA 1
ATOM 1243 C C . GLN A 1 163 ? -20.926 -10.168 11.952 1.00 93.31 163 GLN A C 1
ATOM 1245 O O . GLN A 1 163 ? -21.253 -9.530 12.951 1.00 93.31 163 GLN A O 1
ATOM 1250 N N . ASP A 1 164 ? -19.647 -10.342 11.638 1.00 94.56 164 ASP A N 1
ATOM 1251 C CA . ASP A 1 164 ? -18.564 -9.849 12.493 1.00 94.56 164 ASP A CA 1
ATOM 1252 C C . ASP A 1 164 ? -18.556 -8.322 12.640 1.00 94.56 164 ASP A C 1
ATOM 1254 O O . ASP A 1 164 ? -18.868 -7.565 11.718 1.00 94.56 164 ASP A O 1
ATOM 1258 N N . VAL A 1 165 ? -18.170 -7.850 13.821 1.00 94.31 165 VAL A N 1
ATOM 1259 C CA . VAL A 1 165 ? -17.870 -6.443 14.089 1.00 94.31 165 VAL A CA 1
ATOM 1260 C C . VAL A 1 165 ? -16.365 -6.290 14.197 1.00 94.31 165 VAL A C 1
ATOM 1262 O O . VAL A 1 165 ? -15.709 -6.970 14.986 1.00 94.31 165 VAL A O 1
ATOM 1265 N N . VAL A 1 166 ? -15.826 -5.360 13.416 1.00 92.56 166 VAL A N 1
ATOM 1266 C CA . VAL A 1 166 ? -14.391 -5.140 13.256 1.00 92.56 166 VAL A CA 1
ATOM 1267 C C . VAL A 1 166 ? -14.012 -3.700 13.587 1.00 92.56 166 VAL A C 1
ATOM 1269 O O . VAL A 1 166 ? -14.789 -2.763 13.378 1.00 92.56 166 VAL A O 1
ATOM 1272 N N . LYS A 1 167 ? -12.793 -3.490 14.087 1.00 89.50 167 LYS A N 1
ATOM 1273 C CA . LYS A 1 167 ? -12.271 -2.144 14.367 1.00 89.50 167 LYS A CA 1
ATOM 1274 C C . LYS A 1 167 ? -11.935 -1.396 13.071 1.00 89.50 167 LYS A C 1
ATOM 1276 O O . LYS A 1 167 ? -11.195 -1.896 12.231 1.00 89.50 167 LYS A O 1
ATOM 1281 N N . SER A 1 168 ? -12.449 -0.179 12.915 1.00 84.50 168 SER A N 1
ATOM 1282 C CA . SER A 1 168 ? -12.217 0.713 11.773 1.00 84.50 168 SER A CA 1
ATOM 1283 C C . SER A 1 168 ? -11.869 2.119 12.269 1.00 84.50 168 SER A C 1
ATOM 1285 O O . SER A 1 168 ? -12.747 2.932 12.563 1.00 84.50 168 SER A O 1
ATOM 1287 N N . GLY A 1 169 ? -10.572 2.410 12.397 1.00 81.25 169 GLY A N 1
ATOM 1288 C CA . GLY A 1 169 ? -10.098 3.651 13.013 1.00 81.25 169 GLY A CA 1
ATOM 1289 C C . GLY A 1 169 ? -10.523 3.740 14.483 1.00 81.25 169 GLY A C 1
ATOM 1290 O O . GLY A 1 169 ? -10.127 2.909 15.300 1.00 81.25 169 GLY A O 1
ATOM 1291 N N . SER A 1 170 ? -11.338 4.742 14.826 1.00 82.19 170 SER A N 1
ATOM 1292 C CA . SER A 1 170 ? -11.893 4.925 16.179 1.00 82.19 170 SER A CA 1
ATOM 1293 C C . SER A 1 170 ? -13.308 4.378 16.376 1.00 82.19 170 SER A C 1
ATOM 1295 O O . SER A 1 170 ? -13.901 4.613 17.428 1.00 82.19 170 SER A O 1
ATOM 1297 N N . VAL A 1 171 ? -13.864 3.704 15.371 1.00 90.50 171 VAL A N 1
ATOM 1298 C CA . VAL A 1 171 ? -15.238 3.186 15.361 1.00 90.50 171 VAL A CA 1
ATOM 1299 C C . VAL A 1 171 ? -15.184 1.677 15.153 1.00 90.50 171 VAL A C 1
ATOM 1301 O O . VAL A 1 171 ? -14.287 1.180 14.473 1.00 90.50 171 VAL A O 1
ATOM 1304 N N . TYR A 1 172 ? -16.135 0.934 15.708 1.00 94.38 172 TYR A N 1
ATOM 1305 C CA . TYR A 1 172 ? -16.299 -0.486 15.391 1.00 94.38 172 TYR A CA 1
ATOM 1306 C C . TYR A 1 172 ? -17.468 -0.629 14.422 1.00 94.38 172 TYR A C 1
ATOM 1308 O O . TYR A 1 172 ? -18.559 -0.146 14.699 1.00 94.38 172 TYR A O 1
ATOM 1316 N N . THR A 1 173 ? -17.246 -1.236 13.263 1.00 93.94 173 THR A N 1
ATOM 1317 C CA . THR A 1 173 ? -18.248 -1.346 12.192 1.00 93.94 173 THR A CA 1
ATOM 1318 C C . THR A 1 173 ? -18.556 -2.806 11.925 1.00 93.94 173 THR A C 1
ATOM 1320 O O . THR A 1 173 ? -17.664 -3.650 12.003 1.00 93.94 173 THR A O 1
ATOM 1323 N N . CYS A 1 174 ? -19.801 -3.110 11.569 1.00 94.06 174 CYS A N 1
ATOM 1324 C CA . CYS A 1 174 ? -20.113 -4.422 11.018 1.00 94.06 174 CYS A CA 1
ATOM 1325 C C . CYS A 1 174 ? -19.341 -4.647 9.706 1.00 94.06 174 CYS A C 1
ATOM 1327 O O . CYS A 1 174 ? -19.222 -3.732 8.886 1.00 94.06 174 CYS A O 1
ATOM 1329 N N . SER A 1 175 ? -18.828 -5.863 9.516 1.00 90.50 175 SER A N 1
ATOM 1330 C CA . SER A 1 175 ? -18.080 -6.314 8.338 1.00 90.50 175 SER A CA 1
ATOM 1331 C C . SER A 1 175 ? -18.923 -6.346 7.058 1.00 90.50 175 SER A C 1
ATOM 1333 O O . SER A 1 175 ? -18.373 -6.258 5.958 1.00 90.50 175 SER A O 1
ATOM 1335 N N . SER A 1 176 ? -20.254 -6.410 7.192 1.00 89.88 176 SER A N 1
ATOM 1336 C CA . SER A 1 176 ? -21.193 -6.318 6.065 1.00 89.88 176 SER A CA 1
ATOM 1337 C C . SER A 1 176 ? -21.278 -4.915 5.458 1.00 89.88 176 SER A C 1
ATOM 1339 O O . SER A 1 176 ? -21.698 -4.777 4.313 1.00 89.88 176 SER A O 1
ATOM 1341 N N . ASN A 1 177 ? -20.873 -3.870 6.189 1.00 89.94 177 ASN A N 1
ATOM 1342 C CA . ASN A 1 177 ? -20.995 -2.499 5.704 1.00 89.94 177 ASN A CA 1
ATOM 1343 C C . ASN A 1 177 ? -20.031 -2.246 4.533 1.00 89.94 177 ASN A C 1
ATOM 1345 O O . ASN A 1 177 ? -18.840 -2.572 4.593 1.00 89.94 177 ASN A O 1
ATOM 1349 N N . ARG A 1 178 ? -20.543 -1.607 3.481 1.00 85.44 178 ARG A N 1
ATOM 1350 C CA . ARG A 1 178 ? -19.771 -1.081 2.348 1.00 85.44 178 ARG A CA 1
ATOM 1351 C C . ARG A 1 178 ? -20.034 0.413 2.245 1.00 85.44 178 ARG A C 1
ATOM 1353 O O . ARG A 1 178 ? -21.189 0.832 2.258 1.00 85.44 178 ARG A O 1
ATOM 1360 N N . ASN A 1 179 ? -18.969 1.208 2.192 1.00 85.00 179 ASN A N 1
ATOM 1361 C CA . ASN A 1 179 ? -19.069 2.651 2.002 1.00 85.00 179 ASN A CA 1
ATOM 1362 C C . ASN A 1 179 ? -18.282 3.047 0.758 1.00 85.00 179 ASN A C 1
ATOM 1364 O O . ASN A 1 179 ? -17.190 2.527 0.538 1.00 85.00 179 ASN A O 1
ATOM 1368 N N . GLU A 1 180 ? -18.816 4.007 0.020 1.00 84.94 180 GLU A N 1
ATOM 1369 C CA . GLU A 1 180 ? -18.202 4.587 -1.166 1.00 84.94 180 GLU A CA 1
ATOM 1370 C C . GLU A 1 180 ? -18.018 6.086 -0.966 1.00 84.94 180 GLU A C 1
ATOM 1372 O O . GLU A 1 180 ? -18.853 6.760 -0.346 1.00 84.94 180 GLU A O 1
ATOM 1377 N N . ARG A 1 181 ? -16.894 6.598 -1.468 1.00 83.88 181 ARG A N 1
ATOM 1378 C CA . ARG A 1 181 ? -16.598 8.026 -1.459 1.00 83.88 181 ARG A CA 1
ATOM 1379 C C . ARG A 1 181 ? -17.325 8.676 -2.632 1.00 83.88 181 ARG A C 1
ATOM 1381 O O . ARG A 1 181 ? -17.176 8.225 -3.760 1.00 83.88 181 ARG A O 1
ATOM 1388 N N . GLN A 1 182 ? -18.115 9.695 -2.338 1.00 87.50 182 GLN A N 1
ATOM 1389 C CA . GLN A 1 182 ? -18.852 10.485 -3.315 1.00 87.50 182 GLN A CA 1
ATOM 1390 C C . GLN A 1 182 ? -17.942 11.560 -3.928 1.00 87.50 182 GLN A C 1
ATOM 1392 O O . GLN A 1 182 ? -16.861 11.845 -3.401 1.00 87.50 182 GLN A O 1
ATOM 1397 N N . GLU A 1 183 ? -18.384 12.166 -5.030 1.00 85.94 183 GLU A N 1
ATOM 1398 C CA . GLU A 1 183 ? -17.647 13.224 -5.741 1.00 85.94 183 GLU A CA 1
ATOM 1399 C C . GLU A 1 183 ? -17.374 14.452 -4.860 1.00 85.94 183 GLU A C 1
ATOM 1401 O O . GLU A 1 183 ? -16.301 15.046 -4.935 1.00 85.94 183 GLU A O 1
ATOM 1406 N N . ASP A 1 184 ? -18.290 14.770 -3.943 1.00 88.00 184 ASP A N 1
ATOM 1407 C CA . ASP A 1 184 ? -18.145 15.839 -2.944 1.00 88.00 184 ASP A CA 1
ATOM 1408 C C . ASP A 1 184 ? -17.147 15.504 -1.810 1.00 88.00 184 ASP A C 1
ATOM 1410 O O . ASP A 1 184 ? -16.933 16.288 -0.885 1.00 88.00 184 ASP A O 1
ATOM 1414 N N . GLY A 1 185 ? -16.528 14.320 -1.860 1.00 82.12 185 GLY A N 1
ATOM 1415 C CA . GLY A 1 185 ? -15.575 13.828 -0.875 1.00 82.12 185 GLY A CA 1
ATOM 1416 C C . GLY A 1 185 ? -16.201 13.177 0.361 1.00 82.12 185 GLY A C 1
ATOM 1417 O O . GLY A 1 185 ? -15.447 12.660 1.195 1.00 82.12 185 GLY A O 1
ATOM 1418 N N . THR A 1 186 ? -17.530 13.150 0.488 1.00 84.62 186 THR A N 1
ATOM 1419 C CA . THR A 1 186 ? -18.237 12.500 1.600 1.00 84.62 186 THR A CA 1
ATOM 1420 C C . THR A 1 186 ? -18.252 10.977 1.455 1.00 84.62 186 THR A C 1
ATOM 1422 O O . THR A 1 186 ? -18.090 10.425 0.370 1.00 84.62 186 THR A O 1
ATOM 1425 N N . TRP A 1 187 ? -18.418 10.259 2.569 1.00 83.25 187 TRP A N 1
ATOM 1426 C CA . TRP A 1 187 ? -18.556 8.799 2.566 1.00 83.25 187 TRP A CA 1
ATOM 1427 C C . TRP A 1 187 ? -20.015 8.411 2.761 1.00 83.25 187 TRP A C 1
ATOM 1429 O O . TRP A 1 187 ? -20.597 8.693 3.810 1.00 83.25 187 TRP A O 1
ATOM 1439 N N . LYS A 1 188 ? -20.578 7.688 1.794 1.00 88.12 188 LYS A N 1
ATOM 1440 C CA . LYS A 1 188 ? -21.943 7.167 1.863 1.00 88.12 188 LYS A CA 1
ATOM 1441 C C . LYS A 1 188 ? -21.917 5.657 2.022 1.00 88.12 188 LYS A C 1
ATOM 1443 O O . LYS A 1 188 ? -21.136 4.970 1.370 1.00 88.12 188 LYS A O 1
ATOM 1448 N N . GLN A 1 189 ? -22.768 5.131 2.895 1.00 86.94 189 GLN A N 1
ATOM 1449 C CA . GLN A 1 189 ? -22.961 3.689 2.982 1.00 86.94 189 GLN A CA 1
ATOM 1450 C C . GLN A 1 189 ? -23.844 3.225 1.822 1.00 86.94 189 GLN A C 1
ATOM 1452 O O . GLN A 1 189 ? -24.949 3.737 1.660 1.00 86.94 189 GLN A O 1
ATOM 1457 N N . VAL A 1 190 ? -23.359 2.259 1.045 1.00 90.00 190 VAL A N 1
ATOM 1458 C CA . VAL A 1 190 ? -24.039 1.740 -0.154 1.00 90.00 190 VAL A CA 1
ATOM 1459 C C . VAL A 1 190 ? -24.618 0.341 0.052 1.00 90.00 190 VAL A C 1
ATOM 1461 O O . VAL A 1 190 ? -25.575 -0.031 -0.613 1.00 90.00 190 VAL A O 1
ATOM 1464 N N . ALA A 1 191 ? -24.082 -0.425 1.009 1.00 90.19 191 ALA A N 1
ATOM 1465 C CA . ALA A 1 191 ? -24.599 -1.742 1.374 1.00 90.19 191 ALA A CA 1
ATOM 1466 C C . ALA A 1 191 ? -24.290 -2.102 2.838 1.00 90.19 191 ALA A C 1
ATOM 1468 O O . ALA A 1 191 ? -23.448 -1.472 3.492 1.00 90.19 191 ALA A O 1
ATOM 1469 N N . GLY A 1 192 ? -24.953 -3.149 3.335 1.00 90.44 192 GLY A N 1
ATOM 1470 C CA . GLY A 1 192 ? -24.781 -3.703 4.682 1.00 90.44 192 GLY A CA 1
ATOM 1471 C C . GLY A 1 192 ? -25.786 -3.182 5.710 1.00 90.44 192 GLY A C 1
ATOM 1472 O O . GLY A 1 192 ? -26.592 -2.299 5.431 1.00 90.44 192 GLY A O 1
ATOM 1473 N N . CYS A 1 193 ? -25.735 -3.742 6.922 1.00 92.44 193 CYS A N 1
ATOM 1474 C CA . CYS A 1 193 ? -26.747 -3.499 7.961 1.00 92.44 193 CYS A CA 1
ATOM 1475 C C . CYS A 1 193 ? -26.693 -2.109 8.623 1.00 92.44 193 CYS A C 1
ATOM 1477 O O . CYS A 1 193 ? -27.584 -1.762 9.388 1.00 92.44 193 CYS A O 1
ATOM 1479 N N . GLY A 1 194 ? -25.632 -1.327 8.407 1.00 92.56 194 GLY A N 1
ATOM 1480 C CA . GLY A 1 194 ? -25.489 0.012 8.987 1.00 92.56 194 GLY A CA 1
ATOM 1481 C C . GLY A 1 194 ? -24.937 0.075 10.401 1.00 92.56 194 GLY A C 1
ATOM 1482 O O . GLY A 1 194 ? -24.632 1.165 10.881 1.00 92.56 194 GLY A O 1
ATOM 1483 N N . PHE A 1 195 ? -24.715 -1.064 11.060 1.00 95.12 195 PHE A N 1
ATOM 1484 C CA . PHE A 1 195 ? -24.239 -1.057 12.439 1.00 95.12 195 PHE A CA 1
ATOM 1485 C C . PHE A 1 195 ? -22.836 -0.444 12.563 1.00 95.12 195 PHE A C 1
ATOM 1487 O O . PHE A 1 195 ? -21.860 -0.946 11.988 1.00 95.12 195 PHE A O 1
ATOM 1494 N N . LYS A 1 196 ? -22.741 0.621 13.363 1.00 94.50 196 LYS A N 1
ATOM 1495 C CA . LYS A 1 196 ? -21.501 1.298 13.748 1.00 94.50 196 LYS A CA 1
ATOM 1496 C C . LYS A 1 196 ? -21.571 1.638 15.237 1.00 94.50 196 LYS A C 1
ATOM 1498 O O . LYS A 1 196 ? -22.445 2.378 15.673 1.00 94.50 196 LYS A O 1
ATOM 1503 N N . LEU A 1 197 ? -20.622 1.127 16.010 1.00 94.94 197 LEU A N 1
ATOM 1504 C CA . LEU A 1 197 ? -20.439 1.451 17.417 1.00 94.94 197 LEU A CA 1
ATOM 1505 C C . LEU A 1 197 ? -19.432 2.596 17.543 1.00 94.94 197 LEU A C 1
ATOM 1507 O O . LEU A 1 197 ? -18.213 2.406 17.449 1.00 94.94 197 LEU A O 1
ATOM 1511 N N . PHE A 1 198 ? -19.970 3.794 17.751 1.00 93.50 198 PHE A N 1
ATOM 1512 C CA . PHE A 1 198 ? -19.199 4.997 18.040 1.00 93.50 198 PHE A CA 1
ATOM 1513 C C . PHE A 1 198 ? -18.825 5.078 19.519 1.00 93.50 198 PHE A C 1
ATOM 1515 O O . PHE A 1 198 ? -19.402 4.403 20.369 1.00 93.50 198 PHE A O 1
ATOM 1522 N N . GLY A 1 199 ? -17.850 5.933 19.825 1.00 90.94 199 GLY A N 1
ATOM 1523 C CA . GLY A 1 199 ? -17.558 6.308 21.202 1.00 90.94 199 GLY A CA 1
ATOM 1524 C C . GLY A 1 199 ? -18.753 6.983 21.880 1.00 90.94 199 GLY A C 1
ATOM 1525 O O . GLY A 1 199 ? -19.607 7.574 21.221 1.00 90.94 199 GLY A O 1
ATOM 1526 N N . PHE A 1 200 ? -18.789 6.933 23.208 1.00 91.00 200 PHE A N 1
ATOM 1527 C CA . PHE A 1 200 ? -19.834 7.562 24.009 1.00 91.00 200 PHE A CA 1
ATOM 1528 C C . PHE A 1 200 ? -19.251 8.679 24.868 1.00 91.00 200 PHE A C 1
ATOM 1530 O O . PHE A 1 200 ? -18.166 8.541 25.435 1.00 91.00 200 PHE A O 1
ATOM 1537 N N . CYS A 1 201 ? -19.976 9.795 24.978 1.00 87.19 201 CYS A N 1
ATOM 1538 C CA . CYS A 1 201 ? -19.572 10.946 25.787 1.00 87.19 201 CYS A CA 1
ATOM 1539 C C . CYS A 1 201 ? -18.142 11.451 25.476 1.00 87.19 201 CYS A C 1
ATOM 1541 O O . CYS A 1 201 ? -17.326 11.692 26.366 1.00 87.19 201 CYS A O 1
ATOM 1543 N N . GLY A 1 202 ? -17.803 11.533 24.185 1.00 83.31 202 GLY A N 1
ATOM 1544 C CA . GLY A 1 202 ? -16.477 11.957 23.717 1.00 83.31 202 GLY A CA 1
ATOM 1545 C C . GLY A 1 202 ? -15.346 10.952 23.975 1.00 83.31 202 GLY A C 1
ATOM 1546 O O . GLY A 1 202 ? -14.201 11.221 23.616 1.00 83.31 202 GLY A O 1
ATOM 1547 N N . LYS A 1 203 ? -15.636 9.786 24.566 1.00 86.75 203 LYS A N 1
ATOM 1548 C CA . LYS A 1 203 ? -14.654 8.732 24.838 1.00 86.75 203 LYS A CA 1
ATOM 1549 C C . LYS A 1 203 ? -14.754 7.618 23.810 1.00 86.75 203 LYS A C 1
ATOM 1551 O O . LYS A 1 203 ? -15.840 7.149 23.485 1.00 86.75 203 LYS A O 1
ATOM 1556 N N . LYS A 1 204 ? -13.600 7.168 23.324 1.00 92.25 204 LYS A N 1
ATOM 1557 C CA . LYS A 1 204 ? -13.483 6.009 22.432 1.00 92.25 204 LYS A CA 1
ATOM 1558 C C . LYS A 1 204 ? -13.505 4.724 23.258 1.00 92.25 204 LYS A C 1
ATOM 1560 O O . LYS A 1 204 ? -12.923 4.688 24.340 1.00 92.25 204 LYS A O 1
ATOM 1565 N N . PHE A 1 205 ? -14.130 3.674 22.735 1.00 93.38 205 PHE A N 1
ATOM 1566 C CA . PHE A 1 205 ? -14.090 2.356 23.365 1.00 93.38 205 PHE A CA 1
ATOM 1567 C C . PHE A 1 205 ? -12.810 1.606 22.998 1.00 93.38 205 PHE A C 1
ATOM 1569 O O . PHE A 1 205 ? -12.377 1.615 21.842 1.00 93.38 205 PHE A O 1
ATOM 1576 N N . THR A 1 206 ? -12.225 0.914 23.972 1.00 92.38 206 THR A N 1
ATOM 1577 C CA . THR A 1 206 ? -11.190 -0.097 23.717 1.00 92.38 206 THR A CA 1
ATOM 1578 C C . THR A 1 206 ? -11.809 -1.358 23.108 1.00 92.38 206 THR A C 1
ATOM 1580 O O . THR A 1 206 ? -13.017 -1.568 23.203 1.00 92.38 206 THR A O 1
ATOM 1583 N N . GLU A 1 207 ? -10.993 -2.229 22.511 1.00 93.12 207 GLU A N 1
ATOM 1584 C CA . GLU A 1 207 ? -11.479 -3.477 21.896 1.00 93.12 207 GLU A CA 1
ATOM 1585 C C . GLU A 1 207 ? -12.182 -4.374 22.919 1.00 93.12 207 GLU A C 1
ATOM 1587 O O . GLU A 1 207 ? -13.253 -4.915 22.651 1.00 93.12 207 GLU A O 1
ATOM 1592 N N . ARG A 1 208 ? -11.644 -4.436 24.145 1.00 94.25 208 ARG A N 1
ATOM 1593 C CA . ARG A 1 208 ? -12.262 -5.157 25.266 1.00 94.25 208 ARG A CA 1
ATOM 1594 C C . ARG A 1 208 ? -13.624 -4.574 25.645 1.00 94.25 208 ARG A C 1
ATOM 1596 O O . ARG A 1 208 ? -14.556 -5.327 25.902 1.00 94.25 208 ARG A O 1
ATOM 1603 N N . GLN A 1 209 ? -13.751 -3.246 25.674 1.00 95.00 209 GLN A N 1
ATOM 1604 C CA . GLN A 1 209 ? -15.025 -2.583 25.971 1.00 95.00 209 GLN A CA 1
ATOM 1605 C C . GLN A 1 209 ? -16.051 -2.807 24.858 1.00 95.00 209 GLN A C 1
ATOM 1607 O O . GLN A 1 209 ? -17.204 -3.104 25.154 1.00 95.00 209 GLN A O 1
ATOM 1612 N N . ALA A 1 210 ? -15.639 -2.715 23.593 1.00 95.38 210 ALA A N 1
ATOM 1613 C CA . ALA A 1 210 ? -16.509 -3.005 22.458 1.00 95.38 210 ALA A CA 1
ATOM 1614 C C . ALA A 1 210 ? -17.009 -4.458 22.496 1.00 95.38 210 ALA A C 1
ATOM 1616 O O . ALA A 1 210 ? -18.206 -4.695 22.372 1.00 95.38 210 ALA A O 1
ATOM 1617 N N . SER A 1 211 ? -16.119 -5.417 22.762 1.00 95.94 211 SER A N 1
ATOM 1618 C CA . SER A 1 211 ? -16.480 -6.832 22.906 1.00 95.94 211 SER A CA 1
ATOM 1619 C C . SER A 1 211 ? -17.439 -7.088 24.077 1.00 95.94 211 SER A C 1
ATOM 1621 O O . SER A 1 211 ? -18.423 -7.820 23.949 1.00 95.94 211 SER A O 1
ATOM 1623 N N . ALA A 1 212 ? -17.220 -6.420 25.214 1.00 96.31 212 ALA A N 1
ATOM 1624 C CA . ALA A 1 212 ? -18.136 -6.475 26.350 1.00 96.31 212 ALA A CA 1
ATOM 1625 C C . ALA A 1 212 ? -19.537 -5.946 25.983 1.00 96.31 212 ALA A C 1
ATOM 1627 O O . ALA A 1 212 ? -20.530 -6.607 26.271 1.00 96.31 212 ALA A O 1
ATOM 1628 N N . LEU A 1 213 ? -19.625 -4.807 25.291 1.00 96.38 213 LEU A N 1
ATOM 1629 C CA . LEU A 1 213 ? -20.904 -4.242 24.844 1.00 96.38 213 LEU A CA 1
ATOM 1630 C C . LEU A 1 213 ? -21.636 -5.168 23.863 1.00 96.38 213 LEU A C 1
ATOM 1632 O O . LEU A 1 213 ? -22.833 -5.391 24.015 1.00 96.38 213 LEU A O 1
ATOM 1636 N N . LEU A 1 214 ? -20.919 -5.743 22.893 1.00 95.75 214 LEU A N 1
ATOM 1637 C CA . LEU A 1 214 ? -21.487 -6.663 21.897 1.00 95.75 214 LEU A CA 1
ATOM 1638 C C . LEU A 1 214 ? -21.963 -7.988 22.509 1.00 95.75 214 LEU A C 1
ATOM 1640 O O . LEU A 1 214 ? -22.894 -8.596 21.996 1.00 95.75 214 LEU A O 1
ATOM 1644 N N . SER A 1 215 ? -21.370 -8.413 23.628 1.00 94.44 215 SER A N 1
ATOM 1645 C CA . SER A 1 215 ? -21.828 -9.572 24.414 1.00 94.44 215 SER A CA 1
ATOM 1646 C C . SER A 1 215 ? -22.937 -9.233 25.423 1.00 94.44 215 SER A C 1
ATOM 1648 O O . SER A 1 215 ? -23.289 -10.066 26.255 1.00 94.44 215 SER A O 1
ATOM 1650 N N . GLY A 1 216 ? -23.491 -8.016 25.375 1.00 92.50 216 GLY A N 1
ATOM 1651 C CA . GLY A 1 216 ? -24.592 -7.575 26.237 1.00 92.50 216 GLY A CA 1
ATOM 1652 C C . GLY A 1 216 ? -24.171 -7.124 27.639 1.00 92.50 216 GLY A C 1
ATOM 1653 O O . GLY A 1 216 ? -25.030 -6.812 28.467 1.00 92.50 216 GLY A O 1
ATOM 1654 N N . LYS A 1 217 ? -22.865 -7.056 27.927 1.00 94.62 217 LYS A N 1
ATOM 1655 C CA . LYS A 1 217 ? -22.350 -6.566 29.212 1.00 94.62 217 LYS A CA 1
ATOM 1656 C C . LYS A 1 217 ? -22.394 -5.040 29.271 1.00 94.62 217 LYS A C 1
ATOM 1658 O O . LYS A 1 217 ? -22.340 -4.343 28.260 1.00 94.62 217 LYS A O 1
ATOM 1663 N N . GLN A 1 218 ? -22.448 -4.519 30.492 1.00 94.50 218 GLN A N 1
ATOM 1664 C CA . GLN A 1 218 ? -22.369 -3.085 30.750 1.00 94.50 218 GLN A CA 1
ATOM 1665 C C . GLN A 1 218 ? -20.910 -2.648 30.899 1.00 94.50 218 GLN A C 1
ATOM 1667 O O . GLN A 1 218 ? -20.119 -3.322 31.561 1.00 94.50 218 GLN A O 1
ATOM 1672 N N . VAL A 1 219 ? -20.557 -1.496 30.329 1.00 95.06 219 VAL A N 1
ATOM 1673 C CA . VAL A 1 219 ? -19.214 -0.913 30.441 1.00 95.06 219 VAL A CA 1
ATOM 1674 C C . VAL A 1 219 ? -19.262 0.353 31.298 1.00 95.06 219 VAL A C 1
ATOM 1676 O O . VAL A 1 219 ? -19.972 1.291 30.932 1.00 95.06 219 VAL A O 1
ATOM 1679 N N . PRO A 1 220 ? -18.512 0.429 32.414 1.00 93.06 220 PRO A N 1
ATOM 1680 C CA . PRO A 1 220 ? -18.424 1.645 33.210 1.00 93.06 220 PRO A CA 1
ATOM 1681 C C . PRO A 1 220 ? -17.573 2.703 32.499 1.00 93.06 220 PRO A C 1
ATOM 1683 O O . PRO A 1 220 ? -16.451 2.442 32.059 1.00 93.06 220 PRO A O 1
ATOM 1686 N N . LEU A 1 221 ? -18.093 3.923 32.440 1.00 91.25 221 LEU A N 1
ATOM 1687 C CA . LEU A 1 221 ? -17.427 5.117 31.948 1.00 91.25 221 LEU A CA 1
ATOM 1688 C C . LEU A 1 221 ? -17.400 6.164 33.059 1.00 91.25 221 LEU A C 1
ATOM 1690 O O . LEU A 1 221 ? -18.435 6.611 33.549 1.00 91.25 221 LEU A O 1
ATOM 1694 N N . LYS A 1 222 ? -16.191 6.565 33.446 1.00 88.94 222 LYS A N 1
ATOM 1695 C CA . LYS A 1 222 ? -15.976 7.625 34.435 1.00 88.94 222 LYS A CA 1
ATOM 1696 C C . LYS A 1 222 ? -15.744 8.960 33.754 1.00 88.94 222 LYS A C 1
ATOM 1698 O O . LYS A 1 222 ? -15.143 8.978 32.682 1.00 88.94 222 LYS A O 1
ATOM 1703 N N . GLY A 1 223 ? -16.115 10.070 34.377 1.00 86.06 223 GLY A N 1
ATOM 1704 C CA . GLY A 1 223 ? -15.778 11.412 33.905 1.00 86.06 223 GLY A CA 1
ATOM 1705 C C . GLY A 1 223 ? -16.449 11.792 32.583 1.00 86.06 223 GLY A C 1
ATOM 1706 O O . GLY A 1 223 ? -15.820 12.422 31.732 1.00 86.06 223 GLY A O 1
ATOM 1707 N N . CYS A 1 224 ? -17.683 11.347 32.372 1.00 85.75 224 CYS A N 1
ATOM 1708 C CA . CYS A 1 224 ? -18.537 11.769 31.270 1.00 85.75 224 CYS A CA 1
ATOM 1709 C C . CYS A 1 224 ? -19.010 13.213 31.500 1.00 85.75 224 CYS A C 1
ATOM 1711 O O . CYS A 1 224 ? -19.344 13.570 32.621 1.00 85.75 224 CYS A O 1
ATOM 1713 N N . LYS A 1 225 ? -19.045 14.057 30.464 1.00 83.44 225 LYS A N 1
ATOM 1714 C CA . LYS A 1 225 ? -19.573 15.429 30.538 1.00 83.44 225 LYS A CA 1
ATOM 1715 C C . LYS A 1 225 ? -20.979 15.505 29.944 1.00 83.44 225 LYS A C 1
ATOM 1717 O O . LYS A 1 225 ? -21.219 15.018 28.839 1.00 83.44 225 LYS A O 1
ATOM 1722 N N . SER A 1 226 ? -21.904 16.128 30.668 1.00 81.38 226 SER A N 1
ATOM 1723 C CA . SER A 1 226 ? -23.256 16.413 30.178 1.00 81.38 226 SER A CA 1
ATOM 1724 C C . SER A 1 226 ? -23.260 17.608 29.226 1.00 81.38 226 SER A C 1
ATOM 1726 O O . SER A 1 226 ? -22.311 18.392 29.198 1.00 81.38 226 SER A O 1
ATOM 1728 N N . LYS A 1 227 ? -24.362 17.797 28.487 1.00 79.94 227 LYS A N 1
ATOM 1729 C CA . LYS A 1 227 ? -24.572 19.009 27.672 1.00 79.94 227 LYS A CA 1
ATOM 1730 C C . LYS A 1 227 ? -24.502 20.298 28.506 1.00 79.94 227 LYS A C 1
ATOM 1732 O O . LYS A 1 227 ? -24.097 21.328 27.992 1.00 79.94 227 LYS A O 1
ATOM 1737 N N . ALA A 1 228 ? -24.834 20.219 29.796 1.00 81.19 228 ALA A N 1
ATOM 1738 C CA . ALA A 1 228 ? -24.744 21.322 30.752 1.00 81.19 228 ALA A CA 1
ATOM 1739 C C . ALA A 1 228 ? -23.350 21.460 31.410 1.00 81.19 228 ALA A C 1
ATOM 1741 O O . ALA A 1 228 ? -23.213 22.138 32.424 1.00 81.19 228 ALA A O 1
ATOM 1742 N N . GLY A 1 229 ? -22.325 20.760 30.908 1.00 79.44 229 GLY A N 1
ATOM 1743 C CA . GLY A 1 229 ? -20.940 20.855 31.388 1.00 79.44 229 GLY A CA 1
ATOM 1744 C C . GLY A 1 229 ? -20.630 20.104 32.689 1.00 79.44 229 GLY A C 1
ATOM 1745 O O . GLY A 1 229 ? -19.477 20.078 33.115 1.00 79.44 229 GLY A O 1
ATOM 1746 N N . LYS A 1 230 ? -21.619 19.454 33.315 1.00 82.88 230 LYS A N 1
ATOM 1747 C CA . LYS A 1 230 ? -21.430 18.705 34.569 1.00 82.88 230 LYS A CA 1
ATOM 1748 C C . LYS A 1 230 ? -20.810 17.336 34.306 1.00 82.88 230 LYS A C 1
ATOM 1750 O O . LYS A 1 230 ? -21.226 16.633 33.385 1.00 82.88 230 LYS A O 1
ATOM 1755 N N . THR A 1 231 ? -19.858 16.948 35.147 1.00 86.19 231 THR A N 1
ATOM 1756 C CA . THR A 1 231 ? -19.211 15.635 35.081 1.00 86.19 231 THR A CA 1
ATOM 1757 C C . THR A 1 231 ? -20.022 14.587 35.839 1.00 86.19 231 THR A C 1
ATOM 1759 O O . THR A 1 231 ? -20.493 14.849 36.945 1.00 86.19 231 THR A O 1
ATOM 1762 N N . PHE A 1 232 ? -20.163 13.396 35.268 1.00 86.12 232 PHE A N 1
ATOM 1763 C CA . PHE A 1 232 ? -20.832 12.253 35.873 1.00 86.12 232 PHE A CA 1
ATOM 1764 C C . PHE A 1 232 ? -20.145 10.938 35.492 1.00 86.12 232 PHE A C 1
ATOM 1766 O O . PHE A 1 232 ? -19.454 10.850 34.477 1.00 86.12 232 PHE A O 1
ATOM 1773 N N . ASP A 1 233 ? -20.377 9.906 36.293 1.00 89.69 233 ASP A N 1
ATOM 1774 C CA . ASP A 1 233 ? -19.996 8.533 35.974 1.00 89.69 233 ASP A CA 1
ATOM 1775 C C . ASP A 1 233 ? -21.261 7.765 35.571 1.00 89.69 233 ASP A C 1
ATOM 1777 O O . ASP A 1 233 ? -22.329 7.968 36.150 1.00 89.69 233 ASP A O 1
ATOM 1781 N N . CYS A 1 234 ? -21.163 6.902 34.564 1.00 91.25 234 CYS A N 1
ATOM 1782 C CA . CYS A 1 234 ? -22.276 6.064 34.122 1.00 91.25 234 CYS A CA 1
ATOM 1783 C C . CYS A 1 234 ? -21.783 4.680 33.703 1.00 91.25 234 CYS A C 1
ATOM 1785 O O . CYS A 1 234 ? -20.596 4.465 33.462 1.00 91.25 234 CYS A O 1
ATOM 1787 N N . LYS A 1 235 ? -22.701 3.727 33.594 1.00 93.94 235 LYS A N 1
ATOM 1788 C CA . LYS A 1 235 ? -22.486 2.496 32.834 1.00 93.94 235 LYS A CA 1
ATOM 1789 C C . LYS A 1 235 ? -23.190 2.647 31.497 1.00 93.94 235 LYS A C 1
ATOM 1791 O O . LYS A 1 235 ? -24.195 3.337 31.413 1.00 93.94 235 LYS A O 1
ATOM 1796 N N . VAL A 1 236 ? -22.683 2.019 30.450 1.00 95.00 236 VAL A N 1
ATOM 1797 C CA . VAL A 1 236 ? -23.339 2.020 29.139 1.00 95.00 236 VAL A CA 1
ATOM 1798 C C . VAL A 1 236 ? -23.627 0.589 28.726 1.00 95.00 236 VAL A C 1
ATOM 1800 O O . VAL A 1 236 ? -22.794 -0.295 28.932 1.00 95.00 236 VAL A O 1
ATOM 1803 N N . ARG A 1 237 ? -24.805 0.369 28.143 1.00 94.94 237 ARG A N 1
ATOM 1804 C CA . ARG A 1 237 ? -25.222 -0.898 27.538 1.00 94.94 237 ARG A CA 1
ATOM 1805 C C . ARG A 1 237 ? -25.556 -0.682 26.066 1.00 94.94 237 ARG A C 1
ATOM 1807 O O . ARG A 1 237 ? -26.097 0.358 25.702 1.00 94.94 237 ARG A O 1
ATOM 1814 N N . LEU A 1 238 ? -25.258 -1.676 25.236 1.00 96.12 238 LEU A N 1
ATOM 1815 C CA . LEU A 1 238 ? -25.689 -1.711 23.842 1.00 96.12 238 LEU A CA 1
ATOM 1816 C C . LEU A 1 238 ? -27.088 -2.336 23.742 1.00 96.12 238 LEU A C 1
ATOM 1818 O O . LEU A 1 238 ? -27.312 -3.439 24.242 1.00 96.12 238 LEU A O 1
ATOM 1822 N N . LYS A 1 239 ? -28.029 -1.627 23.118 1.00 93.31 239 LYS A N 1
ATOM 1823 C CA . LYS A 1 239 ? -29.363 -2.143 22.791 1.00 93.31 239 LYS A CA 1
ATOM 1824 C C . LYS A 1 239 ? -29.309 -3.017 21.537 1.00 93.31 239 LYS A C 1
ATOM 1826 O O . LYS A 1 239 ? -28.378 -2.930 20.737 1.00 93.31 239 LYS A O 1
ATOM 1831 N N . LYS A 1 240 ? -30.340 -3.847 21.344 1.00 87.12 240 LYS A N 1
ATOM 1832 C CA . LYS A 1 240 ? -30.465 -4.714 20.157 1.00 87.12 240 LYS A CA 1
ATOM 1833 C C . LYS A 1 240 ? -30.562 -3.926 18.846 1.00 87.12 240 LYS A C 1
ATOM 1835 O O . LYS A 1 240 ? -30.099 -4.417 17.829 1.00 87.12 240 LYS A O 1
ATOM 1840 N N . ASP A 1 241 ? -31.092 -2.704 18.888 1.00 89.25 241 ASP A N 1
ATOM 1841 C CA . ASP A 1 241 ? -31.143 -1.776 17.747 1.00 89.25 241 ASP A CA 1
ATOM 1842 C C . ASP A 1 241 ? -29.782 -1.120 17.422 1.00 89.25 241 ASP A C 1
ATOM 1844 O O . ASP A 1 241 ? -29.663 -0.346 16.476 1.00 89.25 241 ASP A O 1
ATOM 1848 N N . GLY A 1 242 ? -28.741 -1.427 18.202 1.00 87.44 242 GLY A N 1
ATOM 1849 C CA . GLY A 1 242 ? -27.393 -0.900 18.041 1.00 87.44 242 GLY A CA 1
ATOM 1850 C C . GLY A 1 242 ? -27.137 0.456 18.704 1.00 87.44 242 GLY A C 1
ATOM 1851 O O . GLY A 1 242 ? -26.014 0.957 18.625 1.00 87.44 242 GLY A O 1
ATOM 1852 N N . SER A 1 243 ? -28.123 1.039 19.390 1.00 91.00 243 SER A N 1
ATOM 1853 C CA . SER A 1 243 ? -27.959 2.282 20.148 1.00 91.00 243 SER A CA 1
ATOM 1854 C C . SER A 1 243 ? -27.346 2.048 21.536 1.00 91.00 243 SER A C 1
ATOM 1856 O O . SER A 1 243 ? -27.439 0.966 22.120 1.00 91.00 243 SER A O 1
ATOM 1858 N N . LEU A 1 244 ? -26.686 3.075 22.080 1.00 93.19 244 LEU A N 1
ATOM 1859 C CA . LEU A 1 244 ? -26.081 3.032 23.412 1.00 93.19 244 LEU A CA 1
ATOM 1860 C C . LEU A 1 244 ? -26.994 3.682 24.448 1.00 93.19 244 LEU A C 1
ATOM 1862 O O . LEU A 1 244 ? -27.395 4.836 24.304 1.00 93.19 244 LEU A O 1
ATOM 1866 N N . GLU A 1 245 ? -27.260 2.954 25.527 1.00 92.19 245 GLU A N 1
ATOM 1867 C CA . GLU A 1 245 ? -28.072 3.405 26.651 1.00 92.19 245 GLU A CA 1
ATOM 1868 C C . GLU A 1 245 ? -27.197 3.671 27.880 1.00 92.19 245 GLU A C 1
ATOM 1870 O O . GLU A 1 245 ? -26.562 2.734 28.382 1.00 92.19 245 GLU A O 1
ATOM 1875 N N . PRO A 1 246 ? -27.146 4.917 28.387 1.00 91.69 246 PRO A N 1
ATOM 1876 C CA . PRO A 1 246 ? -26.519 5.200 29.666 1.00 91.69 246 PRO A CA 1
ATOM 1877 C C . PRO A 1 246 ? -27.413 4.727 30.819 1.00 91.69 246 PRO A C 1
ATOM 1879 O O . PRO A 1 246 ? -28.606 5.011 30.874 1.00 91.69 246 PRO A O 1
ATOM 1882 N N . ILE A 1 247 ? -26.799 4.038 31.769 1.00 89.44 247 ILE A N 1
ATOM 1883 C CA . ILE A 1 247 ? -27.385 3.544 33.008 1.00 89.44 247 ILE A CA 1
ATOM 1884 C C . ILE A 1 247 ? -26.683 4.277 34.147 1.00 89.44 247 ILE A C 1
ATOM 1886 O O . ILE A 1 247 ? -25.454 4.244 34.276 1.00 89.44 247 ILE A O 1
ATOM 1890 N N . PHE A 1 248 ? -27.475 4.950 34.970 1.00 86.12 248 PHE A N 1
ATOM 1891 C CA . PHE A 1 248 ? -27.004 5.670 36.142 1.00 86.12 248 PHE A CA 1
ATOM 1892 C C . PHE A 1 248 ? -27.369 4.861 37.378 1.00 86.12 248 PHE A C 1
ATOM 1894 O O . PHE A 1 248 ? -28.533 4.510 37.562 1.00 86.12 248 PHE A O 1
ATOM 1901 N N . ASP A 1 249 ? -26.388 4.570 38.231 1.00 74.88 249 ASP A N 1
ATOM 1902 C CA . ASP A 1 249 ? -26.687 4.000 39.539 1.00 74.88 249 ASP A CA 1
ATOM 1903 C C . ASP A 1 249 ? -27.392 5.102 40.351 1.00 74.88 249 ASP A C 1
ATOM 1905 O O . ASP A 1 249 ? -26.802 6.135 40.677 1.00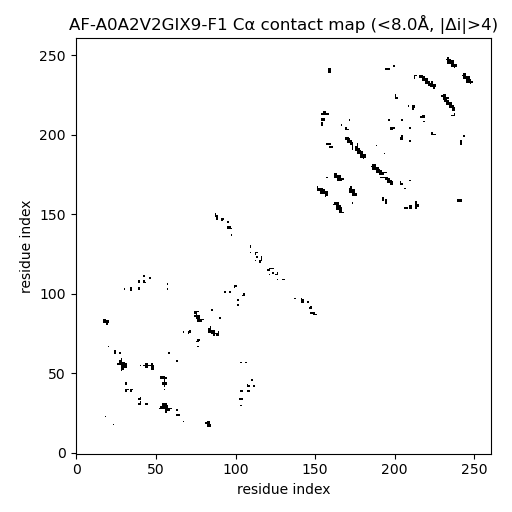 74.88 249 ASP A O 1
ATOM 1909 N N . SER A 1 250 ? -28.679 4.919 40.638 1.00 56.97 250 SER A N 1
ATOM 1910 C CA . SER A 1 250 ? -29.490 5.856 41.412 1.00 56.97 250 SER A CA 1
ATOM 1911 C C . SER A 1 250 ? -29.074 5.843 42.885 1.00 56.97 250 SER A C 1
ATOM 1913 O O . SER A 1 250 ? -29.752 5.264 43.730 1.00 56.97 250 SER A O 1
ATOM 1915 N N . ARG A 1 251 ? -27.947 6.479 43.218 1.00 41.62 251 ARG A N 1
ATOM 1916 C CA . ARG A 1 251 ? -27.684 6.993 44.569 1.00 41.62 251 ARG A CA 1
ATOM 1917 C C . ARG A 1 251 ? -26.962 8.335 44.480 1.00 41.62 251 ARG A C 1
ATOM 1919 O O . ARG A 1 251 ? -25.798 8.368 44.077 1.00 41.62 251 ARG A O 1
ATOM 1926 N N . PRO A 1 252 ? -27.586 9.442 44.914 1.00 44.72 252 PRO A N 1
ATOM 1927 C CA . PRO A 1 252 ? -26.819 10.627 45.239 1.00 44.72 252 PRO A CA 1
ATOM 1928 C C . PRO A 1 252 ? -25.933 10.276 46.439 1.00 44.72 252 PRO A C 1
ATOM 1930 O O . PRO A 1 252 ? -26.436 9.918 47.503 1.00 44.72 252 PRO A O 1
ATOM 1933 N N . LYS A 1 253 ? -24.607 10.375 46.298 1.00 44.59 253 LYS A N 1
ATOM 1934 C CA . LYS A 1 253 ? -23.728 10.478 47.470 1.00 44.59 253 LYS A CA 1
ATOM 1935 C C . LYS A 1 253 ? -23.984 11.844 48.104 1.00 44.59 253 LYS A C 1
ATOM 1937 O O . LYS A 1 253 ? -23.319 12.822 47.771 1.00 44.59 253 LYS A O 1
ATOM 1942 N N . GLY A 1 254 ? -24.985 11.913 48.979 1.00 38.94 254 GLY A N 1
ATOM 1943 C CA . GLY A 1 254 ? -25.152 13.032 49.894 1.00 38.94 254 GLY A CA 1
ATOM 1944 C C . GLY A 1 254 ? -23.858 13.198 50.686 1.00 38.94 254 GLY A C 1
ATOM 1945 O O . GLY A 1 254 ? -23.397 12.264 51.339 1.00 38.94 254 GLY A O 1
ATOM 1946 N N . ARG A 1 255 ? -23.235 14.373 50.577 1.00 40.72 255 ARG A N 1
ATOM 1947 C CA . ARG A 1 255 ? -22.171 14.796 51.489 1.00 40.72 255 ARG A CA 1
ATOM 1948 C C . ARG A 1 255 ? -22.762 14.785 52.899 1.00 40.72 255 ARG A C 1
ATOM 1950 O O . ARG A 1 255 ? -23.578 15.644 53.213 1.00 40.72 255 ARG A O 1
ATOM 1957 N N . SER A 1 256 ? -22.351 13.841 53.742 1.00 40.50 256 SER A N 1
ATOM 1958 C CA . SER A 1 256 ? -22.546 13.959 55.185 1.00 40.50 256 SER A CA 1
ATOM 1959 C C . SER A 1 256 ? -21.763 15.187 55.648 1.00 40.50 256 SER A C 1
ATOM 1961 O O . SER A 1 256 ? -20.528 15.179 55.651 1.00 40.50 256 SER A O 1
ATOM 1963 N N . GLY A 1 257 ? -22.475 16.269 55.957 1.00 38.53 257 GLY A N 1
ATOM 1964 C CA . GLY A 1 257 ? -21.892 17.437 56.599 1.00 38.53 257 GLY A CA 1
ATOM 1965 C C . GLY A 1 257 ? -21.237 17.007 57.907 1.00 38.53 257 GLY A C 1
ATOM 1966 O O . GLY A 1 257 ? -21.884 16.396 58.755 1.00 38.53 257 GLY A O 1
ATOM 1967 N N . LYS A 1 258 ? -19.943 17.299 58.065 1.00 38.66 258 LYS A N 1
ATOM 1968 C CA . LYS A 1 258 ? -19.306 17.273 59.381 1.00 38.66 258 LYS A CA 1
ATOM 1969 C C . LYS A 1 258 ? -19.985 18.351 60.221 1.00 38.66 258 LYS A C 1
ATOM 1971 O O . LYS A 1 258 ? -19.836 19.537 59.933 1.00 38.66 258 LYS A O 1
ATOM 1976 N N . ALA A 1 259 ? -20.753 17.924 61.217 1.00 39.78 259 ALA A N 1
ATOM 1977 C CA . ALA A 1 259 ? -21.227 18.793 62.278 1.00 39.78 259 ALA A CA 1
ATOM 1978 C C . ALA A 1 259 ? -20.012 19.413 62.983 1.00 39.78 259 ALA A C 1
ATOM 1980 O O . ALA A 1 259 ? -19.077 18.706 63.362 1.00 39.78 259 ALA A O 1
ATOM 1981 N N . ARG A 1 260 ? -20.032 20.741 63.114 1.00 40.25 260 ARG A N 1
ATOM 1982 C CA . ARG A 1 260 ? -19.174 21.485 64.037 1.00 40.25 260 ARG A CA 1
ATOM 1983 C C . ARG A 1 260 ? -19.495 21.024 65.462 1.00 40.25 260 ARG A C 1
ATOM 1985 O O . ARG A 1 260 ? -20.664 21.012 65.845 1.00 40.25 260 ARG A O 1
ATOM 1992 N N . ARG A 1 261 ? -18.461 20.687 66.221 1.00 39.59 261 ARG A N 1
ATOM 1993 C CA . ARG A 1 261 ? -18.390 20.914 67.663 1.00 39.59 261 ARG A CA 1
ATOM 1994 C C . ARG A 1 261 ? -17.122 21.706 67.916 1.00 39.59 261 ARG A C 1
ATOM 1996 O O . ARG A 1 261 ? -16.139 21.431 67.190 1.00 39.59 261 ARG A O 1
#

Secondary structure (DSSP, 8-state):
-----------PPPPPPPP-HHHHHHHHTTGGGT---HHHHHHHHHHTTT-TT-SS-SS-HHHHHHHHHHHHHTTSEEEETTEEEE-HHHHHHHHHS-HHHHSSHHHHHHHHHHHHHHTTSS-HHHHHHHHHHHHHTTTTTTTTT------PPEEEE-TTTS-EEEEETTEEEETT-EEEE-TTS-EEEEES---EE--BTTBPPPHHHHHHHHTT--EEEEEEEPTTS-EEEEEEEE-TTS-EEEE--------------